Protein AF-A0AA37BZL4-F1 (afdb_monomer)

pLDDT: mean 71.22, std 27.64, range [27.95, 98.88]

Nearest PDB structures (foldseek):
  4fdy-assembly2_B  TM=6.385E-01  e=6.692E-05  Staphylococcus aureus subsp. aureus Mu50

Radius of gyration: 32.84 Å; Cα contacts (8 Å, |Δi|>4): 367; chains: 1; bounding box: 88×77×87 Å

Secondary structure (DSSP, 8-state):
-PPPP-----STT----------------------------------------------------------PPPPP------------------PPPEETTS-SS---SSPP---B-HHHHHHHHHHHHHHTPBPEEEEE-TTS-EESHHHHHHHHTT-SEE--TTTGGGSEEE--GGG--TT-EEEE--TTSTTTS-EEEEEEEESSTT-SEEEEEEE-SSBEEEEEEESS-SSSGGG-EEEEETTB---S-TTS-S---HHHHHHH--

Structure (mmCIF, N/CA/C/O backbone):
data_AF-A0AA37BZL4-F1
#
_entry.id   AF-A0AA37BZL4-F1
#
loop_
_atom_site.group_PDB
_atom_site.id
_atom_site.type_symbol
_atom_site.label_atom_id
_atom_site.label_alt_id
_atom_site.label_comp_id
_atom_site.label_asym_id
_atom_site.label_entity_id
_atom_site.label_seq_id
_atom_site.pdbx_PDB_ins_code
_atom_site.Cartn_x
_atom_site.Cartn_y
_atom_site.Cartn_z
_atom_site.occupancy
_atom_site.B_iso_or_equiv
_atom_site.auth_seq_id
_atom_site.auth_comp_id
_atom_site.auth_asym_id
_atom_site.auth_atom_id
_atom_site.pdbx_PDB_model_num
ATOM 1 N N . MET A 1 1 ? -26.334 -31.556 32.215 1.00 38.19 1 MET A N 1
ATOM 2 C CA . MET A 1 1 ? -25.394 -30.429 32.028 1.00 38.19 1 MET A CA 1
ATOM 3 C C . MET A 1 1 ? -26.221 -29.151 32.076 1.00 38.19 1 MET A C 1
ATOM 5 O O . MET A 1 1 ? -27.017 -28.940 31.174 1.00 38.19 1 MET A O 1
ATOM 9 N N . CYS A 1 2 ? -26.159 -28.392 33.175 1.00 29.73 2 CYS A N 1
ATOM 10 C CA . CYS A 1 2 ? -26.989 -27.197 33.376 1.00 29.73 2 CYS A CA 1
ATOM 11 C C . CYS A 1 2 ? -26.304 -25.961 32.783 1.00 29.73 2 CYS A C 1
ATOM 13 O O . CYS A 1 2 ? -25.157 -25.676 33.120 1.00 29.73 2 CYS A O 1
ATOM 15 N N . ALA A 1 3 ? -27.020 -25.232 31.927 1.00 32.62 3 ALA A N 1
ATOM 16 C CA . ALA A 1 3 ? -26.638 -23.908 31.453 1.00 32.62 3 ALA A CA 1
ATOM 17 C C . ALA A 1 3 ? -27.156 -22.848 32.441 1.00 32.62 3 ALA A C 1
ATOM 19 O O . ALA A 1 3 ? -28.329 -22.871 32.808 1.00 32.62 3 ALA A O 1
ATOM 20 N N . ALA A 1 4 ? -26.289 -21.933 32.876 1.00 35.12 4 ALA A N 1
ATOM 21 C CA . ALA A 1 4 ? -26.664 -20.768 33.671 1.00 35.12 4 ALA A CA 1
ATOM 22 C C . ALA A 1 4 ? -26.757 -19.543 32.751 1.00 35.12 4 ALA A C 1
ATOM 24 O O . ALA A 1 4 ? -25.801 -19.231 32.042 1.00 35.12 4 ALA A O 1
ATOM 25 N N . PHE A 1 5 ? -27.897 -18.852 32.767 1.00 34.09 5 PHE A N 1
ATOM 26 C CA . PHE A 1 5 ? -28.076 -17.568 32.090 1.00 34.09 5 PHE A CA 1
ATOM 27 C C . PHE A 1 5 ? -28.019 -16.442 33.123 1.00 34.09 5 PHE A C 1
ATOM 29 O O . PHE A 1 5 ? -28.766 -16.449 34.098 1.00 34.09 5 PHE A O 1
ATOM 36 N N . THR A 1 6 ? -27.154 -15.456 32.891 1.00 35.09 6 THR A N 1
ATOM 37 C CA . THR A 1 6 ? -27.081 -14.230 33.693 1.00 35.09 6 THR A CA 1
ATOM 38 C C . THR A 1 6 ? -27.729 -13.102 32.900 1.00 35.09 6 THR A C 1
ATOM 40 O O . THR A 1 6 ? -27.144 -12.613 31.936 1.00 35.09 6 THR A O 1
ATOM 43 N N . THR A 1 7 ? -28.925 -12.661 33.289 1.00 37.38 7 THR A N 1
ATOM 44 C CA . THR A 1 7 ? -29.542 -11.447 32.731 1.00 37.38 7 THR A CA 1
ATOM 45 C C . THR A 1 7 ? -29.366 -10.284 33.701 1.00 37.38 7 THR A C 1
ATOM 47 O O . THR A 1 7 ? -29.904 -10.308 34.806 1.00 37.38 7 THR A O 1
ATOM 50 N N . ALA A 1 8 ? -28.627 -9.252 33.291 1.00 33.78 8 ALA A N 1
ATOM 51 C CA . ALA A 1 8 ? -28.534 -7.992 34.023 1.00 33.78 8 ALA A CA 1
ATOM 52 C C . ALA A 1 8 ? -29.697 -7.075 33.615 1.00 33.78 8 ALA A C 1
ATOM 54 O O . ALA A 1 8 ? -29.888 -6.810 32.429 1.00 33.78 8 ALA A O 1
ATOM 55 N N . ARG A 1 9 ? -30.464 -6.570 34.587 1.00 40.66 9 ARG A N 1
ATOM 56 C CA . ARG A 1 9 ? -31.486 -5.539 34.358 1.00 40.66 9 ARG A CA 1
ATOM 57 C C . ARG A 1 9 ? -31.115 -4.297 35.164 1.00 40.66 9 ARG A C 1
ATOM 59 O O . ARG A 1 9 ? -31.083 -4.343 36.388 1.00 40.66 9 ARG A O 1
ATOM 66 N N . GLU A 1 10 ? -30.805 -3.204 34.475 1.00 30.98 10 GL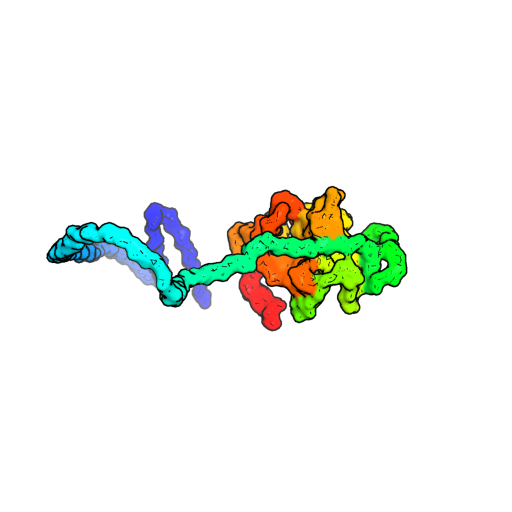U A N 1
ATOM 67 C CA . GLU A 1 10 ? -30.461 -1.919 35.091 1.00 30.98 10 GLU A CA 1
ATOM 68 C C . GLU A 1 10 ? -31.726 -1.114 35.417 1.00 30.98 10 GLU A C 1
ATOM 70 O O . GLU A 1 10 ? -32.544 -0.822 34.545 1.00 30.98 10 GLU A O 1
ATOM 75 N N . ARG A 1 11 ? -31.871 -0.725 36.688 1.00 38.94 11 ARG A N 1
ATOM 76 C CA . ARG A 1 11 ? -32.683 0.420 37.118 1.00 38.94 11 ARG A CA 1
ATOM 77 C C . ARG A 1 11 ? -31.926 1.161 38.221 1.00 38.94 11 ARG A C 1
ATOM 79 O O . ARG A 1 11 ? -31.531 0.550 39.206 1.00 38.94 11 ARG A O 1
ATOM 86 N N . ASN A 1 12 ? -31.733 2.468 38.040 1.00 37.59 12 ASN A N 1
ATOM 87 C CA . ASN A 1 12 ? -31.158 3.405 39.017 1.00 37.59 12 ASN A CA 1
ATOM 88 C C . ASN A 1 12 ? -29.796 3.010 39.624 1.00 37.59 12 ASN A C 1
ATOM 90 O O . ASN A 1 12 ? -29.618 3.057 40.837 1.00 37.59 12 ASN A O 1
ATOM 94 N N . GLY A 1 13 ? -28.814 2.671 38.783 1.00 43.69 13 GLY A N 1
ATOM 95 C CA . GLY A 1 13 ? -27.393 2.778 39.151 1.00 43.69 13 GLY A CA 1
ATOM 96 C C . GLY A 1 13 ? -26.860 1.833 40.239 1.00 43.69 13 GLY A C 1
ATOM 97 O O . GLY A 1 13 ? -25.716 2.000 40.649 1.00 43.69 13 GLY A O 1
ATOM 98 N N . LEU A 1 14 ? -27.619 0.825 40.682 1.00 35.91 14 LEU A N 1
ATOM 99 C CA . LEU A 1 14 ? -27.133 -0.234 41.575 1.00 35.91 14 LEU A CA 1
ATOM 100 C C . LEU A 1 14 ? -27.273 -1.613 40.917 1.00 35.91 14 LEU A C 1
ATOM 102 O O . LEU A 1 14 ? -28.364 -2.021 40.523 1.00 35.91 14 LEU A O 1
ATOM 106 N N . ARG A 1 15 ? -26.160 -2.353 40.819 1.00 39.09 15 ARG A N 1
ATOM 107 C CA . ARG A 1 15 ? -26.147 -3.755 40.376 1.00 39.09 15 ARG A CA 1
ATOM 108 C C . ARG A 1 15 ? -26.382 -4.672 41.574 1.00 39.09 15 ARG A C 1
ATOM 110 O O . ARG A 1 15 ? -25.514 -4.792 42.432 1.00 39.09 15 ARG A O 1
ATOM 117 N N . ALA A 1 16 ? -27.537 -5.329 41.612 1.00 41.56 16 ALA A N 1
ATOM 118 C CA . ALA A 1 16 ? -27.814 -6.422 42.539 1.00 41.56 16 ALA A CA 1
ATOM 119 C C . ALA A 1 16 ? -27.632 -7.765 41.816 1.00 41.56 16 ALA A C 1
ATOM 121 O O . ALA A 1 16 ? -28.182 -7.972 40.735 1.00 41.56 16 ALA A O 1
ATOM 122 N N . PHE A 1 17 ? -26.856 -8.672 42.410 1.00 38.78 17 PHE A N 1
ATOM 123 C CA . PHE A 1 17 ? -26.712 -10.047 41.935 1.00 38.78 17 PHE A CA 1
ATOM 124 C C . PHE A 1 17 ? -27.777 -10.912 42.611 1.00 38.78 17 PHE A C 1
ATOM 126 O O . PHE A 1 17 ? -27.761 -11.072 43.829 1.00 38.78 17 PHE A O 1
ATOM 133 N N . VAL A 1 18 ? -28.705 -11.461 41.828 1.00 45.38 18 VAL A N 1
ATOM 134 C CA . VAL A 1 18 ? -29.696 -12.434 42.305 1.00 45.38 18 VAL A CA 1
ATOM 135 C C . VAL A 1 18 ? -29.232 -13.820 41.872 1.00 45.38 18 VAL A C 1
ATOM 137 O O . VAL A 1 18 ? -29.042 -14.067 40.683 1.00 45.38 18 VAL A O 1
ATOM 140 N N . ARG A 1 19 ? -29.015 -14.714 42.841 1.00 38.41 19 ARG A N 1
ATOM 141 C CA . ARG A 1 19 ? -28.766 -16.141 42.606 1.00 38.41 19 ARG A CA 1
ATOM 142 C C . ARG A 1 19 ? -30.072 -16.881 42.870 1.00 38.41 19 ARG A C 1
ATOM 144 O O . ARG A 1 19 ? -30.506 -16.955 44.014 1.00 38.41 19 ARG A O 1
ATOM 151 N N . GLU A 1 20 ? -30.696 -17.389 41.816 1.00 39.16 20 GLU A N 1
ATOM 152 C CA . GLU A 1 20 ? -31.935 -18.163 41.901 1.00 39.16 20 GLU A CA 1
ATOM 153 C C . GLU A 1 20 ? -31.595 -19.655 41.768 1.00 39.16 20 GLU A C 1
ATOM 155 O O . GLU A 1 20 ? -31.060 -20.092 40.750 1.00 39.16 20 GLU A O 1
ATOM 160 N N . GLU A 1 21 ? -31.836 -20.436 42.824 1.00 36.34 21 GLU A N 1
ATOM 161 C CA . GLU A 1 21 ? -31.738 -21.899 42.792 1.00 36.34 21 GLU A CA 1
ATOM 162 C C . GLU A 1 21 ? -33.143 -22.493 42.689 1.00 36.34 21 GLU A C 1
ATOM 164 O O . GLU A 1 21 ? -33.964 -22.360 43.596 1.00 36.34 21 GLU A O 1
ATOM 169 N N . PHE A 1 22 ? -33.419 -23.163 41.571 1.00 33.12 22 PHE A N 1
ATOM 170 C CA . PHE A 1 22 ? -34.690 -23.834 41.324 1.00 33.12 22 PHE A CA 1
ATOM 171 C C . PHE A 1 22 ? -34.638 -25.275 41.856 1.00 33.12 22 PHE A C 1
ATOM 173 O O . PHE A 1 22 ? -33.883 -26.105 41.346 1.00 33.12 22 PHE A O 1
ATOM 180 N N . ARG A 1 23 ? -35.458 -25.589 42.867 1.00 40.06 23 ARG A N 1
ATOM 18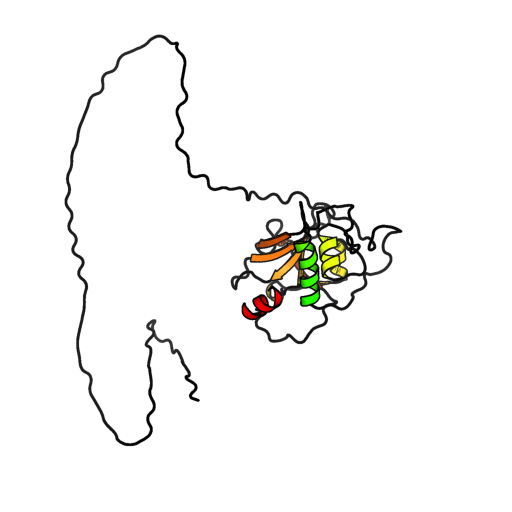1 C CA . ARG A 1 23 ? -35.778 -26.967 43.284 1.00 40.06 23 ARG A CA 1
ATOM 182 C C . ARG A 1 23 ? -37.266 -27.241 43.029 1.00 40.06 23 ARG A C 1
ATOM 184 O O . ARG A 1 23 ? -38.096 -26.493 43.543 1.00 40.06 23 ARG A O 1
ATOM 191 N N . PRO A 1 24 ? -37.630 -28.288 42.26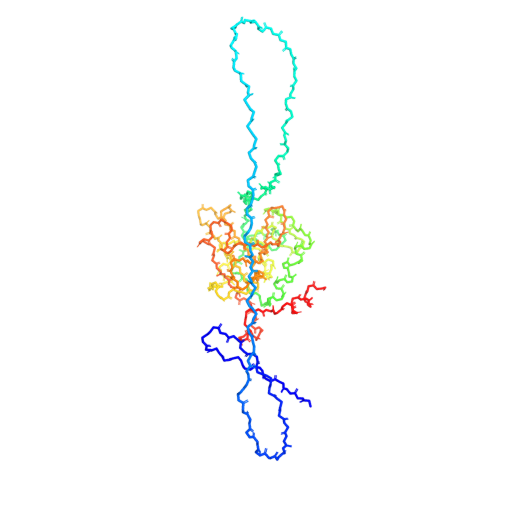9 1.00 33.84 24 PRO A N 1
ATOM 192 C CA . PRO A 1 24 ? -39.026 -28.616 42.020 1.00 33.84 24 PRO A CA 1
ATOM 193 C C . PRO A 1 24 ? -39.593 -29.450 43.178 1.00 33.84 24 PRO A C 1
ATOM 195 O O . PRO A 1 24 ? -39.046 -30.499 43.509 1.00 33.84 24 PRO A O 1
ATOM 198 N N . GLY A 1 25 ? -40.709 -29.007 43.763 1.00 33.25 25 GLY A N 1
ATOM 199 C CA . GLY A 1 25 ? -41.543 -29.843 44.633 1.00 33.25 25 GLY A CA 1
ATOM 200 C C . GLY A 1 25 ? -42.046 -29.159 45.906 1.00 33.25 25 GLY A C 1
ATOM 201 O O . GLY A 1 25 ? -41.306 -29.033 46.871 1.00 33.25 25 GLY A O 1
ATOM 202 N N . ALA A 1 26 ? -43.345 -28.845 45.899 1.00 35.00 26 ALA A N 1
ATOM 203 C CA . ALA A 1 26 ? -44.233 -28.611 47.043 1.00 35.00 26 ALA A CA 1
ATOM 204 C C . ALA A 1 26 ? -44.037 -27.360 47.933 1.00 35.00 26 ALA A C 1
ATOM 206 O O . ALA A 1 26 ? -42.993 -27.116 48.521 1.00 35.00 26 ALA A O 1
ATOM 207 N N . GLY A 1 27 ? -45.160 -26.665 48.157 1.00 32.44 27 GLY A N 1
ATOM 208 C CA . GLY A 1 27 ? -45.443 -26.008 49.437 1.00 32.44 27 GLY A CA 1
ATOM 209 C C . GLY A 1 27 ? -45.227 -24.498 49.487 1.00 32.44 27 GLY A C 1
ATOM 210 O O . GLY A 1 27 ? -44.109 -24.004 49.534 1.00 32.44 27 GLY A O 1
ATOM 211 N N . ARG A 1 28 ? -46.338 -23.757 49.556 1.00 40.53 28 ARG A N 1
ATOM 212 C CA . ARG A 1 28 ? -46.398 -22.342 49.951 1.00 40.53 28 ARG A CA 1
ATOM 213 C C . ARG A 1 28 ? -45.665 -22.100 51.277 1.00 40.53 28 ARG A C 1
ATOM 215 O O . ARG A 1 28 ? -46.067 -22.695 52.272 1.00 40.53 28 ARG A O 1
ATOM 222 N N . THR A 1 29 ? -44.801 -21.082 51.337 1.00 36.09 29 THR A N 1
ATOM 223 C CA . THR A 1 29 ? -44.494 -20.409 52.612 1.00 36.09 29 THR A CA 1
ATOM 224 C C . THR A 1 29 ? -44.128 -18.935 52.408 1.00 36.09 29 THR A C 1
ATOM 226 O O . THR A 1 29 ? -43.227 -18.596 51.648 1.00 36.09 29 THR A O 1
ATOM 229 N N . ARG A 1 30 ? -44.853 -18.048 53.102 1.00 41.03 30 ARG A N 1
ATOM 230 C CA . ARG A 1 30 ? -44.500 -16.636 53.348 1.00 41.03 30 ARG A CA 1
ATOM 231 C C . ARG A 1 30 ? -43.363 -16.575 54.368 1.00 41.03 30 ARG A C 1
ATOM 233 O O . ARG A 1 30 ? -43.495 -17.300 55.335 1.00 41.03 30 ARG A O 1
ATOM 240 N N . PHE A 1 31 ? -42.410 -15.642 54.268 1.00 33.44 31 PHE A N 1
ATOM 241 C CA . PHE A 1 31 ? -41.712 -14.984 55.403 1.00 33.44 31 PHE A CA 1
ATOM 242 C C . PHE A 1 31 ? -41.043 -13.698 54.862 1.00 33.44 31 PHE A C 1
ATOM 244 O O . PHE A 1 31 ? -40.429 -13.735 53.805 1.00 33.44 31 PHE A O 1
ATOM 251 N N . ARG A 1 32 ? -41.413 -12.494 55.325 1.00 34.50 32 ARG A N 1
ATOM 252 C CA . ARG A 1 32 ? -41.054 -11.754 56.562 1.00 34.50 32 ARG A CA 1
ATOM 253 C C . ARG A 1 32 ? -39.773 -10.922 56.386 1.00 34.50 32 ARG A C 1
ATOM 255 O O . ARG A 1 32 ? -38.676 -11.457 56.335 1.00 34.50 32 ARG A O 1
ATOM 262 N N . LEU A 1 33 ? -39.961 -9.600 56.339 1.00 39.41 33 LEU A N 1
ATOM 263 C CA . LEU A 1 33 ? -38.919 -8.575 56.428 1.00 39.41 33 LEU A CA 1
ATOM 264 C C . LEU A 1 33 ? -38.388 -8.474 57.871 1.00 39.41 33 LEU A C 1
ATOM 266 O O . LEU A 1 33 ? -39.165 -8.364 58.818 1.00 39.41 33 LEU A O 1
ATOM 270 N N . SER A 1 34 ? -37.067 -8.507 58.006 1.00 34.25 34 SER A N 1
ATOM 271 C CA . SER A 1 34 ? -36.226 -8.235 59.184 1.00 34.25 34 SER A CA 1
ATOM 272 C C . SER A 1 34 ? -34.819 -8.021 58.597 1.00 34.25 34 SER A C 1
ATOM 274 O O . SER A 1 34 ? -34.458 -8.761 57.692 1.00 34.25 34 SER A O 1
ATOM 276 N N . GLY A 1 35 ? -33.977 -7.037 58.909 1.00 30.20 35 GLY A N 1
ATOM 277 C CA . GLY A 1 35 ? -33.860 -6.066 59.992 1.00 30.20 35 GLY A CA 1
ATOM 278 C C . GLY A 1 35 ? -32.354 -5.968 60.321 1.00 30.20 35 GLY A C 1
ATOM 279 O O . GLY A 1 35 ? -31.752 -7.006 60.559 1.00 30.20 35 GLY A O 1
ATOM 280 N N . GLY A 1 36 ? -31.772 -4.757 60.328 1.00 27.95 36 GLY A N 1
ATOM 281 C CA . GLY A 1 36 ? -30.408 -4.442 60.822 1.00 27.95 36 GLY A CA 1
ATOM 282 C C . GLY A 1 36 ? -29.243 -4.743 59.853 1.00 27.95 36 GLY A C 1
ATOM 283 O O . GLY A 1 36 ? -29.335 -5.658 59.052 1.00 27.95 36 GLY A O 1
ATOM 284 N N . GLU A 1 37 ? -28.116 -4.025 59.810 1.00 34.28 37 GLU A N 1
ATOM 285 C CA . GLU A 1 37 ? -27.582 -2.933 60.632 1.00 34.28 37 GLU A CA 1
ATOM 286 C C . GLU A 1 37 ? -26.584 -2.072 59.826 1.00 34.28 37 GLU A C 1
ATOM 288 O O . GLU A 1 37 ? -26.019 -2.486 58.814 1.00 34.28 37 GLU A O 1
ATOM 293 N N . PHE A 1 38 ? -26.384 -0.849 60.321 1.00 30.81 38 PHE A N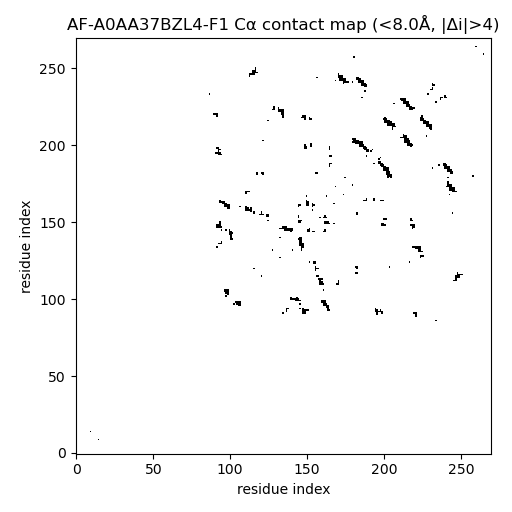 1
ATOM 294 C CA . PHE A 1 38 ? -25.434 0.162 59.866 1.00 30.81 38 PHE A CA 1
ATOM 295 C C . PHE A 1 38 ? -23.996 -0.158 60.296 1.00 30.81 38 PHE A C 1
ATOM 297 O O . PHE A 1 38 ? -23.761 -0.482 61.455 1.00 30.81 38 PHE A O 1
ATOM 304 N N . LEU A 1 39 ? -23.015 0.127 59.433 1.00 35.75 39 LEU A N 1
ATOM 305 C CA . LEU A 1 39 ? -21.636 0.406 59.852 1.00 35.75 39 LEU A CA 1
ATOM 306 C C . LEU A 1 39 ? -21.133 1.680 59.166 1.00 35.75 39 LEU A C 1
ATOM 308 O O . LEU A 1 39 ? -20.654 1.678 58.035 1.00 35.75 39 LEU A O 1
ATOM 312 N N . ALA A 1 40 ? -21.271 2.794 59.886 1.00 33.94 40 ALA A N 1
ATOM 313 C CA . ALA A 1 40 ? -20.636 4.063 59.573 1.00 33.94 40 ALA A CA 1
ATOM 314 C C . ALA A 1 40 ? -19.206 4.066 60.135 1.00 33.94 40 ALA A C 1
ATOM 316 O O . ALA A 1 40 ? -19.005 4.082 61.350 1.00 33.94 40 ALA A O 1
ATOM 317 N N . VAL A 1 41 ? -18.199 4.097 59.261 1.00 36.03 41 VAL A N 1
ATOM 318 C CA . VAL A 1 41 ? -16.814 4.362 59.667 1.00 36.03 41 VAL A CA 1
ATOM 319 C C . VAL A 1 41 ? -16.626 5.873 59.814 1.00 36.03 41 VAL A C 1
ATOM 321 O O . VAL A 1 41 ? -16.550 6.628 58.848 1.00 36.03 41 VAL A O 1
ATOM 324 N N . ARG A 1 42 ? -16.564 6.313 61.072 1.00 34.69 42 ARG A N 1
ATOM 325 C CA . ARG A 1 42 ? -16.098 7.636 61.503 1.00 34.69 42 ARG A CA 1
ATOM 326 C C . ARG A 1 42 ? -14.568 7.659 61.440 1.00 34.69 42 ARG A C 1
ATOM 328 O O . ARG A 1 42 ? -13.930 6.960 62.222 1.00 34.69 42 ARG A O 1
ATOM 335 N N . GLN A 1 43 ? -13.971 8.525 60.621 1.00 38.25 43 GLN A N 1
ATOM 336 C CA . GLN A 1 43 ? -12.541 8.839 60.726 1.00 38.25 43 GLN A CA 1
ATOM 337 C C . GLN A 1 43 ? -12.351 10.231 61.345 1.00 38.25 43 GLN A C 1
ATOM 339 O O . GLN A 1 43 ? -12.758 11.256 60.800 1.00 38.25 43 GLN A O 1
ATOM 344 N N . LYS A 1 44 ? -11.784 10.241 62.558 1.00 36.41 44 LYS A N 1
ATOM 345 C CA . LYS A 1 44 ? -11.477 11.428 63.368 1.00 36.41 44 LYS A CA 1
ATOM 346 C C . LYS A 1 44 ? -10.335 12.235 62.745 1.00 36.41 44 LYS A C 1
ATOM 348 O O . LYS A 1 44 ? -9.258 11.702 62.499 1.00 36.41 44 LYS A O 1
ATOM 353 N N . ARG A 1 45 ? -10.541 13.550 62.638 1.00 43.25 45 ARG A N 1
ATOM 354 C CA . ARG A 1 45 ? -9.473 14.555 62.552 1.00 43.25 45 ARG A CA 1
ATOM 355 C C . ARG A 1 45 ? -8.706 14.621 63.876 1.00 43.25 45 ARG A C 1
ATOM 357 O O . ARG A 1 45 ? -9.331 14.666 64.936 1.00 43.25 45 ARG A O 1
ATOM 364 N N . ARG A 1 46 ? -7.380 14.742 63.810 1.00 44.91 46 ARG A N 1
ATOM 365 C CA . ARG A 1 46 ? -6.552 15.381 64.844 1.00 44.91 46 ARG A CA 1
ATOM 366 C C . ARG A 1 46 ? -5.447 16.172 64.153 1.00 44.91 46 ARG A C 1
ATOM 368 O O . ARG A 1 46 ? -4.629 15.597 63.449 1.00 44.91 46 ARG A O 1
ATOM 375 N N . GLY A 1 47 ? -5.473 17.489 64.334 1.00 34.25 47 GLY A N 1
ATOM 376 C CA . GLY A 1 47 ? -4.322 18.343 64.078 1.00 34.25 47 GLY A CA 1
ATOM 377 C C . GLY A 1 47 ? -3.393 18.366 65.289 1.00 34.25 47 GLY A C 1
ATOM 378 O O . GLY A 1 47 ? -3.822 18.077 66.405 1.00 34.25 47 GLY A O 1
ATOM 379 N N . ALA A 1 48 ? -2.144 18.756 65.059 1.00 40.19 48 ALA A N 1
ATOM 380 C CA . ALA A 1 48 ? -1.309 19.439 66.036 1.00 40.19 48 ALA A CA 1
ATOM 381 C C . ALA A 1 48 ? -0.203 20.194 65.286 1.00 40.19 48 ALA A C 1
ATOM 383 O O . ALA A 1 48 ? 0.611 19.609 64.578 1.00 40.19 48 ALA A O 1
ATOM 384 N N . LEU A 1 49 ? -0.231 21.514 65.448 1.00 48.78 49 LEU A N 1
ATOM 385 C CA . LEU A 1 49 ? 0.829 22.466 65.136 1.00 48.78 49 LEU A CA 1
ATOM 386 C C . LEU A 1 49 ? 2.100 22.130 65.920 1.00 48.78 49 LEU A C 1
ATOM 388 O O . LEU A 1 49 ? 1.976 21.762 67.084 1.00 48.78 49 LEU A O 1
ATOM 392 N N . ARG A 1 50 ? 3.279 22.433 65.363 1.00 43.12 50 ARG A N 1
ATOM 393 C CA . ARG A 1 50 ? 4.418 23.001 66.110 1.00 43.12 50 ARG A CA 1
ATOM 394 C C . ARG A 1 50 ? 5.227 23.922 65.191 1.00 43.12 50 ARG A C 1
ATOM 396 O O . ARG A 1 50 ? 5.740 23.502 64.161 1.00 43.12 50 ARG A O 1
ATOM 403 N N . ARG A 1 51 ? 5.267 25.198 65.582 1.00 42.50 51 ARG A N 1
ATOM 404 C CA . ARG A 1 51 ? 6.121 26.268 65.055 1.00 42.50 51 ARG A CA 1
ATOM 405 C C . ARG A 1 51 ? 7.548 26.078 65.576 1.00 42.50 51 ARG A C 1
ATOM 407 O O . ARG A 1 51 ? 7.706 25.755 66.749 1.00 42.50 51 ARG A O 1
ATOM 414 N N . ALA A 1 52 ? 8.543 26.414 64.764 1.00 38.34 52 ALA A N 1
ATOM 415 C CA . ALA A 1 52 ? 9.813 26.948 65.246 1.00 38.34 52 ALA A CA 1
ATOM 416 C C . ALA A 1 52 ? 10.360 27.937 64.206 1.00 38.34 52 ALA A C 1
ATOM 418 O O . ALA A 1 52 ? 10.511 27.608 63.033 1.00 38.34 52 ALA A O 1
ATOM 419 N N . LEU A 1 53 ? 10.561 29.167 64.668 1.00 38.69 53 LEU A N 1
ATOM 420 C CA . LEU A 1 53 ? 11.133 30.323 63.988 1.00 38.69 53 LEU A CA 1
ATOM 421 C C . LEU A 1 53 ? 12.603 30.411 64.413 1.00 38.69 53 LEU A C 1
ATOM 423 O O . LEU A 1 53 ? 12.864 30.336 65.612 1.00 38.69 53 LEU A O 1
ATOM 427 N N . VAL A 1 54 ? 13.530 30.641 63.482 1.00 37.31 54 VAL A N 1
ATOM 428 C CA . VAL A 1 54 ? 14.862 31.178 63.802 1.00 37.31 54 VAL A CA 1
ATOM 429 C C . VAL A 1 54 ? 15.214 32.259 62.779 1.00 37.31 54 VAL A C 1
ATOM 431 O O . VAL A 1 54 ? 15.256 32.000 61.579 1.00 37.31 54 VAL A O 1
ATOM 434 N N . LEU A 1 55 ? 15.419 33.477 63.289 1.00 36.81 55 LEU A N 1
ATOM 435 C CA . LEU A 1 55 ? 16.061 34.611 62.622 1.00 36.81 55 LEU A CA 1
ATOM 436 C C . LEU A 1 55 ? 17.587 34.429 62.619 1.00 36.81 55 LEU A C 1
ATOM 438 O O . LEU A 1 55 ? 18.133 34.014 63.637 1.00 36.81 55 LEU A O 1
ATOM 442 N N . ALA A 1 56 ? 18.266 34.903 61.570 1.00 35.81 56 ALA A N 1
ATOM 443 C CA . ALA A 1 56 ? 19.547 35.617 61.692 1.00 35.81 56 ALA A CA 1
ATOM 444 C C . ALA A 1 56 ? 19.809 36.443 60.410 1.00 35.81 56 ALA A C 1
ATOM 446 O O . ALA A 1 56 ? 19.799 35.889 59.318 1.00 35.81 56 ALA A O 1
ATOM 447 N N . VAL A 1 57 ? 19.711 37.777 60.489 1.00 39.50 57 VAL A N 1
ATOM 448 C CA . VAL A 1 57 ? 20.803 38.785 60.546 1.00 39.50 57 VAL A CA 1
ATOM 449 C C . VAL A 1 57 ? 21.430 39.095 59.178 1.00 39.50 57 VAL A C 1
ATOM 451 O O . VAL A 1 57 ? 22.100 38.268 58.573 1.00 39.50 57 VAL A O 1
ATOM 454 N N . ALA A 1 58 ? 21.231 40.339 58.734 1.00 39.19 58 ALA A N 1
ATOM 455 C CA . ALA A 1 58 ? 21.916 40.966 57.611 1.00 39.19 58 ALA A CA 1
ATOM 456 C C . ALA A 1 58 ? 23.067 41.846 58.123 1.00 39.19 58 ALA A C 1
ATOM 458 O O . ALA A 1 58 ? 22.861 42.645 59.035 1.00 39.19 58 ALA A O 1
ATOM 459 N N . THR A 1 59 ? 24.235 41.765 57.485 1.00 43.62 59 THR A N 1
ATOM 460 C CA . THR A 1 59 ? 25.267 42.812 57.507 1.00 43.62 59 THR A CA 1
ATOM 461 C C . THR A 1 59 ? 25.899 42.937 56.120 1.00 43.62 59 THR A C 1
ATOM 463 O O . THR A 1 59 ? 26.179 41.947 55.448 1.00 43.62 59 THR A O 1
ATOM 466 N N . ALA A 1 60 ? 26.068 44.182 55.678 1.00 42.50 60 ALA A N 1
ATOM 467 C CA . ALA A 1 60 ? 26.684 44.570 54.417 1.00 42.50 60 ALA A CA 1
ATOM 468 C C . ALA A 1 60 ? 28.193 44.807 54.593 1.00 42.50 60 ALA A C 1
ATOM 470 O O . ALA A 1 60 ? 28.613 45.327 55.626 1.00 42.50 60 ALA A O 1
ATOM 471 N N . ALA A 1 61 ? 28.986 44.514 53.559 1.00 42.69 61 ALA A N 1
ATOM 472 C CA . ALA A 1 61 ? 30.316 45.089 53.359 1.00 42.69 61 ALA A CA 1
ATOM 473 C C . ALA A 1 61 ? 30.650 45.164 51.857 1.00 42.69 61 ALA A C 1
ATOM 475 O O . ALA A 1 61 ? 30.237 44.319 51.064 1.00 42.69 61 ALA A O 1
ATOM 476 N N . VAL A 1 62 ? 31.358 46.232 51.493 1.00 39.59 62 VAL A N 1
ATOM 477 C CA . VAL A 1 62 ? 31.611 46.763 50.147 1.00 39.59 62 VAL A CA 1
ATOM 478 C C . VAL A 1 62 ? 32.987 46.327 49.608 1.00 39.59 62 VAL A C 1
ATOM 480 O O . VAL A 1 62 ? 33.950 46.289 50.359 1.00 39.59 62 VAL A O 1
ATOM 483 N N . ALA A 1 63 ? 33.013 46.052 48.294 1.00 37.56 63 ALA A N 1
ATOM 484 C CA . ALA A 1 63 ? 34.061 46.172 47.258 1.00 37.56 63 ALA A CA 1
ATOM 485 C C . ALA A 1 63 ? 35.542 45.773 47.496 1.00 37.56 63 ALA A C 1
ATOM 487 O O . ALA A 1 63 ? 36.235 46.348 48.327 1.00 37.56 63 ALA A O 1
ATOM 488 N N . CYS A 1 64 ? 36.051 44.904 46.602 1.00 36.56 64 CYS A N 1
ATOM 489 C CA . CYS A 1 64 ? 37.101 45.145 45.579 1.00 36.56 64 CYS A CA 1
ATOM 490 C C . CYS A 1 64 ? 37.962 43.888 45.319 1.00 36.56 64 CYS A C 1
ATOM 492 O O . CYS A 1 64 ? 38.516 43.315 46.247 1.00 36.56 64 CYS A O 1
ATOM 494 N N . GLY A 1 65 ? 38.151 43.537 44.037 1.00 33.59 65 GLY A N 1
ATOM 495 C CA . GLY A 1 65 ? 39.283 42.724 43.557 1.00 33.59 65 GLY A CA 1
ATOM 496 C C . GLY A 1 65 ? 39.014 41.239 43.262 1.00 33.59 65 GLY A C 1
ATOM 497 O O . GLY A 1 65 ? 38.970 40.412 44.162 1.00 33.59 65 GLY A O 1
ATOM 498 N N . HIS A 1 66 ? 38.922 40.890 41.973 1.00 38.34 66 HIS A N 1
ATOM 499 C CA . HIS A 1 66 ? 39.278 39.559 41.436 1.00 38.34 66 HIS A CA 1
ATOM 500 C C . HIS A 1 66 ? 40.820 39.480 41.289 1.00 38.34 66 HIS A C 1
ATOM 502 O O . HIS A 1 66 ? 41.419 40.560 41.265 1.00 38.34 66 HIS A O 1
ATOM 508 N N . PRO A 1 67 ? 41.492 38.313 41.103 1.00 54.56 67 PRO A N 1
ATOM 509 C CA . PRO A 1 67 ? 40.968 37.033 40.585 1.00 54.56 67 PRO A CA 1
ATOM 510 C C . PRO A 1 67 ? 41.522 35.743 41.249 1.00 54.56 67 PRO A C 1
ATOM 512 O O . PRO A 1 67 ? 42.642 35.722 41.742 1.00 54.56 67 PRO A O 1
ATOM 515 N N . ALA A 1 68 ? 40.796 34.618 41.169 1.00 35.75 68 ALA A N 1
ATOM 516 C CA . ALA A 1 68 ? 41.387 33.269 41.210 1.00 35.75 68 ALA A CA 1
ATOM 517 C C . ALA A 1 68 ? 40.389 32.179 40.771 1.00 35.75 68 ALA A C 1
ATOM 519 O O . ALA A 1 68 ? 39.177 32.352 40.828 1.00 35.75 68 ALA A O 1
ATOM 520 N N . SER A 1 69 ? 40.964 31.079 40.294 1.00 36.94 69 SER A N 1
ATOM 521 C CA . SER A 1 69 ? 40.409 30.010 39.461 1.00 36.94 69 SER A CA 1
ATOM 522 C C . SER A 1 69 ? 39.670 28.891 40.221 1.00 36.94 69 SER A C 1
ATOM 524 O O . SER A 1 69 ? 39.896 28.703 41.412 1.00 36.94 69 SER A O 1
ATOM 526 N N . ALA A 1 70 ? 38.928 28.073 39.452 1.00 35.78 70 ALA A N 1
ATOM 527 C CA . ALA A 1 70 ? 38.322 26.769 39.785 1.00 35.78 70 ALA A CA 1
ATOM 528 C C . ALA A 1 70 ? 37.135 26.813 40.785 1.00 35.78 70 ALA A C 1
ATOM 530 O O . ALA A 1 70 ? 37.142 27.564 41.742 1.00 35.78 70 ALA A O 1
ATOM 531 N N . ARG A 1 71 ? 36.048 26.042 40.670 1.00 36.69 71 ARG A N 1
ATOM 532 C CA . ARG A 1 71 ? 35.767 24.779 39.973 1.00 36.69 71 ARG A CA 1
ATOM 533 C C . ARG A 1 71 ? 34.245 24.650 39.759 1.00 36.69 71 ARG A C 1
ATOM 535 O O . ARG A 1 71 ? 33.466 25.249 40.492 1.00 36.69 71 ARG A O 1
ATOM 542 N N . ALA A 1 72 ? 33.860 23.888 38.736 1.00 35.72 72 ALA A N 1
ATOM 543 C CA . ALA A 1 72 ? 32.491 23.662 38.280 1.00 35.72 72 ALA A CA 1
ATOM 544 C C . ALA A 1 72 ? 31.526 23.238 39.402 1.00 35.72 72 ALA A C 1
ATOM 546 O O . ALA A 1 72 ? 31.834 22.345 40.189 1.00 35.72 72 ALA A O 1
ATOM 547 N N . GLY A 1 73 ? 30.345 23.861 39.422 1.00 32.97 73 GLY A N 1
ATOM 548 C CA . GLY A 1 73 ? 29.189 23.355 40.149 1.00 32.97 73 GLY A CA 1
ATOM 549 C C . GLY A 1 73 ? 28.651 22.100 39.468 1.00 32.97 73 GLY A C 1
ATOM 550 O O . GLY A 1 73 ? 28.423 22.092 38.260 1.00 32.97 73 GLY A O 1
ATOM 551 N N . GLU A 1 74 ? 28.461 21.052 40.258 1.00 37.91 74 GLU A N 1
ATOM 552 C CA . GLU A 1 74 ? 27.704 19.854 39.904 1.00 37.91 74 GLU A CA 1
ATOM 553 C C . GLU A 1 74 ? 26.221 20.225 39.694 1.00 37.91 74 GLU A C 1
ATOM 555 O O . GLU A 1 74 ? 25.586 20.733 40.625 1.00 37.91 74 GLU A O 1
ATOM 560 N N . PRO A 1 75 ? 25.621 19.973 38.518 1.00 39.38 75 PRO A N 1
ATOM 561 C CA . PRO A 1 75 ? 24.176 19.986 38.363 1.00 39.38 75 PRO A CA 1
ATOM 562 C C . PRO A 1 75 ? 23.609 18.602 38.701 1.00 39.38 75 PRO A C 1
ATOM 564 O O . PRO A 1 75 ? 23.985 17.591 38.109 1.00 39.38 75 PRO A O 1
ATOM 567 N N . PHE A 1 76 ? 22.653 18.574 39.627 1.00 38.00 76 PHE A N 1
ATOM 568 C CA . PHE A 1 76 ? 21.818 17.410 39.919 1.00 38.00 76 PHE A CA 1
ATOM 569 C C . PHE A 1 76 ? 21.150 16.854 38.643 1.00 38.00 76 PHE A C 1
ATOM 571 O O . PHE A 1 76 ? 20.695 17.637 37.801 1.00 38.00 76 PHE A O 1
ATOM 578 N N . PRO A 1 77 ? 21.024 15.521 38.494 1.00 35.84 77 PRO A N 1
ATOM 579 C CA . PRO A 1 77 ? 20.427 14.926 37.310 1.00 35.84 77 PRO A CA 1
ATOM 580 C C . PRO A 1 77 ? 18.906 15.106 37.343 1.00 35.84 77 PRO A C 1
ATOM 582 O O . PRO A 1 77 ? 18.194 14.479 38.127 1.00 35.84 77 PRO A O 1
ATOM 585 N N . SER A 1 78 ? 18.397 15.953 36.451 1.00 37.88 78 SER A N 1
ATOM 586 C CA . SER A 1 78 ? 17.006 15.873 36.010 1.00 37.88 78 SER A CA 1
ATOM 587 C C . SER A 1 78 ? 16.811 14.516 35.334 1.00 37.88 78 SER A C 1
ATOM 589 O O . SER A 1 78 ? 17.531 14.183 34.390 1.00 37.88 78 SER A O 1
ATOM 591 N N . LEU A 1 79 ? 15.871 13.717 35.842 1.00 39.28 79 LEU A N 1
ATOM 592 C CA . LEU A 1 79 ? 15.432 12.468 35.226 1.00 39.28 79 LEU A CA 1
ATOM 593 C C . LEU A 1 79 ? 14.881 12.783 33.830 1.00 39.28 79 LEU A C 1
ATOM 595 O O . LEU A 1 79 ? 13.728 13.177 33.661 1.00 39.28 79 LEU A O 1
ATOM 599 N N . GLY A 1 80 ? 15.755 12.654 32.834 1.00 30.44 80 GLY A N 1
ATOM 600 C CA . GLY A 1 80 ? 15.450 12.882 31.436 1.00 30.44 80 GLY A CA 1
ATOM 601 C C . GLY A 1 80 ? 14.395 11.900 30.950 1.00 30.44 80 GLY A C 1
ATOM 602 O O . GLY A 1 80 ? 14.596 10.689 30.944 1.00 30.44 80 GLY A O 1
ATOM 603 N N . VAL A 1 81 ? 13.274 12.440 30.488 1.00 39.56 81 VAL A N 1
ATOM 604 C CA . VAL A 1 81 ? 12.393 11.743 29.555 1.00 39.56 81 VAL A CA 1
ATOM 605 C C . VAL A 1 81 ? 13.185 11.575 28.251 1.00 39.56 81 VAL A C 1
ATOM 607 O O . VAL A 1 81 ? 13.636 12.589 27.709 1.00 39.56 81 VAL A O 1
ATOM 610 N N . PRO A 1 82 ? 13.389 10.363 27.701 1.00 33.94 82 PRO A N 1
ATOM 611 C CA . PRO A 1 82 ? 13.991 10.240 26.383 1.00 33.94 82 PRO A CA 1
ATOM 612 C C . PRO A 1 82 ? 12.941 10.616 25.330 1.00 33.94 82 PRO A C 1
ATOM 614 O O . PRO A 1 82 ? 12.247 9.768 24.775 1.00 33.94 82 PRO A O 1
ATOM 617 N N . SER A 1 83 ? 12.818 11.907 25.032 1.00 38.91 83 SER A N 1
ATOM 618 C CA . SER A 1 83 ? 12.036 12.411 23.899 1.00 38.91 83 SER A CA 1
ATOM 619 C C . SER A 1 83 ? 12.844 12.274 22.603 1.00 38.91 83 SER A C 1
ATOM 621 O O . SER A 1 83 ? 13.223 13.260 21.981 1.00 38.91 83 SER A O 1
ATOM 623 N N . GLN A 1 84 ? 13.128 11.032 22.204 1.00 39.78 84 GLN A N 1
ATOM 624 C CA . GLN A 1 84 ? 13.716 10.663 20.904 1.00 39.78 84 GLN A CA 1
ATOM 625 C C . GLN A 1 84 ? 12.650 10.172 19.901 1.00 39.78 84 GLN A C 1
ATOM 627 O O . GLN A 1 84 ? 12.957 9.492 18.933 1.00 39.78 84 GLN A O 1
ATOM 632 N N . LEU A 1 85 ? 11.381 10.544 20.088 1.00 39.00 85 LEU A N 1
ATOM 633 C CA . LEU A 1 85 ? 10.336 10.419 19.061 1.00 39.00 85 LEU A CA 1
ATOM 634 C C . LEU A 1 85 ? 9.946 11.813 18.566 1.00 39.00 85 LEU A C 1
ATOM 636 O O . LEU A 1 85 ? 8.785 12.217 18.592 1.00 39.00 85 LEU A O 1
ATOM 640 N N . ARG A 1 86 ? 10.953 12.588 18.154 1.00 37.88 86 ARG A N 1
ATOM 641 C CA . ARG A 1 86 ? 10.720 13.791 17.360 1.00 37.88 86 ARG A CA 1
ATOM 642 C C . ARG A 1 86 ? 10.369 13.331 15.949 1.00 37.88 86 ARG A C 1
ATOM 644 O O . ARG A 1 86 ? 11.069 12.506 15.369 1.00 37.88 86 ARG A O 1
ATOM 651 N N . ALA A 1 87 ? 9.237 13.827 15.467 1.00 49.28 87 ALA A N 1
ATOM 652 C CA . ALA A 1 87 ? 8.712 13.590 14.139 1.00 49.28 87 ALA A CA 1
ATOM 653 C C . ALA A 1 87 ? 9.747 13.957 13.073 1.00 49.28 87 ALA A C 1
ATOM 655 O O . ALA A 1 87 ? 9.953 15.123 12.773 1.00 49.28 87 ALA A O 1
ATOM 656 N N . GLU A 1 88 ? 10.355 12.945 12.486 1.00 35.91 88 GLU A N 1
ATOM 657 C CA . GLU A 1 88 ? 11.028 13.014 11.203 1.00 35.91 88 GLU A CA 1
ATOM 658 C C . GLU A 1 88 ? 10.577 11.721 10.525 1.00 35.91 88 GLU A C 1
ATOM 660 O O . GLU A 1 88 ? 10.802 10.632 11.050 1.00 35.91 88 GLU A O 1
ATOM 665 N N . THR A 1 89 ? 9.848 11.805 9.416 1.00 47.44 89 THR A N 1
ATOM 666 C CA . THR A 1 89 ? 9.921 10.716 8.440 1.00 47.44 89 THR A CA 1
ATOM 667 C C . THR A 1 89 ? 11.123 11.105 7.600 1.00 47.44 89 THR A C 1
ATOM 669 O O . THR A 1 89 ? 10.976 12.020 6.789 1.00 47.44 89 THR A O 1
ATOM 672 N N . PRO A 1 90 ? 12.323 10.523 7.800 1.00 52.22 90 PRO A N 1
ATOM 673 C CA . PRO A 1 90 ? 13.384 10.707 6.827 1.00 52.22 90 PRO A CA 1
ATOM 674 C C . PRO A 1 90 ? 12.796 10.318 5.476 1.00 52.22 90 PRO A C 1
ATOM 676 O O . PRO A 1 90 ? 12.192 9.242 5.368 1.00 52.22 90 PRO A O 1
ATOM 679 N N . GLY A 1 91 ? 12.907 11.214 4.491 1.00 64.94 91 GLY A N 1
ATOM 680 C CA . GLY A 1 91 ? 12.297 11.037 3.177 1.00 64.94 91 GLY A CA 1
ATOM 681 C C . GLY A 1 91 ? 12.478 9.598 2.700 1.00 64.94 91 GLY A C 1
ATOM 682 O O . GLY A 1 91 ? 13.603 9.098 2.586 1.00 64.94 91 GLY A O 1
ATOM 683 N N . SER A 1 92 ? 11.360 8.908 2.505 1.00 77.12 92 SER A N 1
ATOM 684 C CA . SER A 1 92 ? 11.309 7.556 1.955 1.00 77.12 92 SER A CA 1
ATOM 685 C C . SER A 1 92 ? 10.665 7.670 0.580 1.00 77.12 92 SER A C 1
ATOM 687 O O . SER A 1 92 ? 9.495 7.317 0.456 1.00 77.12 92 SER A O 1
ATOM 689 N N . PRO A 1 93 ? 11.384 8.240 -0.412 1.00 84.88 93 PRO A N 1
ATOM 690 C CA . PRO A 1 93 ? 10.852 8.402 -1.754 1.00 84.88 93 PRO A CA 1
ATOM 691 C C . PRO A 1 93 ? 10.391 7.082 -2.403 1.00 84.88 93 PRO A C 1
ATOM 693 O O . PRO A 1 93 ? 10.415 5.999 -1.813 1.00 84.88 93 PRO A O 1
ATOM 696 N N . GLN A 1 94 ? 9.942 7.142 -3.644 1.00 85.12 94 GLN A N 1
ATOM 697 C CA . GLN A 1 94 ? 9.494 5.956 -4.370 1.00 85.12 94 GLN A CA 1
ATOM 698 C C . GLN A 1 94 ? 9.872 6.026 -5.841 1.00 85.12 94 GLN A C 1
ATOM 700 O O . GLN A 1 94 ? 9.747 7.067 -6.479 1.00 85.12 94 GLN A O 1
ATOM 705 N N . GLY A 1 95 ? 10.283 4.894 -6.402 1.00 82.75 95 GLY A N 1
ATOM 706 C CA . GLY A 1 95 ? 10.513 4.775 -7.837 1.00 82.75 95 GLY A CA 1
ATOM 707 C C . GLY A 1 95 ? 9.235 4.792 -8.692 1.00 82.75 95 GLY A C 1
ATOM 708 O O . GLY A 1 95 ? 8.101 4.684 -8.214 1.00 82.75 95 GLY A O 1
ATOM 709 N N . ALA A 1 96 ? 9.441 4.889 -10.006 1.00 85.25 96 ALA A N 1
ATOM 710 C CA . ALA A 1 96 ? 8.402 4.709 -11.019 1.00 85.25 96 ALA A CA 1
ATOM 711 C C . ALA A 1 96 ? 7.908 3.242 -11.089 1.00 85.25 96 ALA A C 1
ATOM 713 O O . ALA A 1 96 ? 8.571 2.341 -10.558 1.00 85.25 96 ALA A O 1
ATOM 714 N N . PRO A 1 97 ? 6.780 2.963 -11.779 1.00 85.50 97 PRO A N 1
ATOM 715 C CA . PRO A 1 97 ? 6.395 1.594 -12.108 1.00 85.50 97 PRO A CA 1
ATOM 716 C C . PRO A 1 97 ? 7.527 0.841 -12.803 1.00 85.50 97 PRO A C 1
ATOM 718 O O . PRO A 1 97 ? 8.111 1.352 -13.762 1.00 85.50 97 PRO A O 1
ATOM 721 N N . ALA A 1 98 ? 7.813 -0.374 -12.346 1.00 87.38 98 ALA A N 1
ATOM 722 C CA . ALA A 1 98 ? 8.918 -1.173 -12.856 1.00 87.38 98 ALA A CA 1
ATOM 723 C C . ALA A 1 98 ? 8.598 -2.674 -12.822 1.00 87.38 98 ALA A C 1
ATOM 725 O O . ALA A 1 98 ? 7.894 -3.109 -11.906 1.00 87.38 98 ALA A O 1
ATOM 726 N N . PRO A 1 99 ? 9.096 -3.466 -13.793 1.00 87.12 99 PRO A N 1
ATOM 727 C CA . PRO A 1 99 ? 8.937 -4.918 -13.777 1.00 87.12 99 PRO A CA 1
ATOM 728 C C . PRO A 1 99 ? 9.598 -5.529 -12.537 1.00 87.12 99 PRO A C 1
ATOM 730 O O . PRO A 1 99 ? 10.403 -4.884 -11.857 1.00 87.12 99 PRO A O 1
ATOM 733 N N . LEU A 1 100 ? 9.266 -6.787 -12.244 1.00 90.12 100 LEU A N 1
ATOM 734 C CA . LEU A 1 100 ? 10.016 -7.530 -11.239 1.00 90.12 100 LEU A CA 1
ATOM 735 C C . LEU A 1 100 ? 11.470 -7.721 -11.694 1.00 90.12 100 LEU A C 1
ATOM 737 O O . LEU A 1 100 ? 11.728 -7.897 -12.881 1.00 90.12 100 LEU A O 1
ATOM 741 N N . TYR A 1 101 ? 12.397 -7.720 -10.737 1.00 90.69 101 TYR A N 1
ATOM 742 C CA . TYR A 1 101 ? 13.835 -7.970 -10.921 1.00 90.69 101 TYR A CA 1
ATOM 743 C C . TYR A 1 101 ? 14.627 -6.888 -11.681 1.00 90.69 101 TYR A C 1
ATOM 745 O O . TYR A 1 101 ? 15.790 -7.108 -12.017 1.00 90.69 101 TYR A O 1
ATOM 753 N N . GLY A 1 102 ? 14.060 -5.698 -11.898 1.00 82.31 102 GLY A N 1
ATOM 754 C CA . GLY A 1 102 ? 14.740 -4.621 -12.626 1.00 82.31 102 GLY A CA 1
ATOM 755 C C . GLY A 1 102 ? 14.626 -4.754 -14.155 1.00 82.31 102 GLY A C 1
ATOM 756 O O . GLY A 1 102 ? 13.891 -5.603 -14.649 1.00 82.31 102 GLY A O 1
ATOM 757 N N . PRO A 1 103 ? 15.259 -3.858 -14.936 1.00 70.62 103 PRO A N 1
ATOM 758 C CA . PRO A 1 103 ? 14.938 -3.670 -16.358 1.00 70.62 103 PRO A CA 1
ATOM 759 C C . PRO A 1 103 ? 15.224 -4.933 -17.207 1.00 70.62 103 PRO A C 1
ATOM 761 O O . PRO A 1 103 ? 16.234 -5.596 -16.986 1.00 70.62 103 PRO A O 1
ATOM 764 N N . PRO A 1 104 ? 14.380 -5.230 -18.220 1.00 56.12 104 PRO A N 1
ATOM 765 C CA . PRO A 1 104 ? 14.410 -4.387 -19.409 1.00 56.12 104 PRO A CA 1
ATOM 766 C C . PRO A 1 104 ? 13.050 -3.759 -19.730 1.00 56.12 104 PRO A C 1
ATOM 768 O O . PRO A 1 104 ? 12.080 -4.434 -20.062 1.00 56.12 104 PRO A O 1
ATOM 771 N N . GLY A 1 105 ? 13.014 -2.426 -19.692 1.00 62.31 105 GLY A N 1
ATOM 772 C CA . GLY A 1 105 ? 11.891 -1.624 -20.174 1.00 62.31 105 GLY A CA 1
ATOM 773 C C . GLY A 1 105 ? 10.881 -1.200 -19.107 1.00 62.31 105 GLY A C 1
ATOM 774 O O . GLY A 1 105 ? 10.854 -1.688 -17.978 1.00 62.31 105 GLY A O 1
ATOM 775 N N . ARG A 1 106 ? 10.050 -0.224 -19.481 1.00 68.75 106 ARG A N 1
ATOM 776 C CA . ARG A 1 106 ? 8.917 0.235 -18.674 1.00 68.75 106 ARG A CA 1
ATOM 777 C C . ARG A 1 106 ? 7.775 -0.781 -18.810 1.00 68.75 106 ARG A C 1
ATOM 779 O O . ARG A 1 106 ? 7.513 -1.198 -19.940 1.00 68.75 106 ARG A O 1
ATOM 786 N N . PRO A 1 107 ? 7.065 -1.145 -17.726 1.00 72.50 107 PRO A N 1
ATOM 787 C CA . PRO A 1 107 ? 5.885 -1.995 -17.836 1.00 72.50 107 PRO A CA 1
ATOM 788 C C . PRO A 1 107 ? 4.877 -1.388 -18.817 1.00 72.50 107 PRO A C 1
ATOM 790 O O . PRO A 1 107 ? 4.568 -0.196 -18.727 1.00 72.50 107 PRO A O 1
ATOM 793 N N . ALA A 1 108 ? 4.385 -2.201 -19.750 1.00 68.69 108 ALA A N 1
ATOM 794 C CA . ALA A 1 108 ? 3.368 -1.813 -20.720 1.00 68.69 108 ALA A CA 1
ATOM 795 C C . ALA A 1 108 ? 2.020 -2.455 -20.361 1.00 68.69 108 ALA A C 1
ATOM 797 O O . ALA A 1 108 ? 1.971 -3.600 -19.918 1.00 68.69 108 ALA A O 1
ATOM 798 N N . GLY A 1 109 ? 0.929 -1.718 -20.582 1.00 79.25 109 GLY A N 1
ATOM 799 C CA . GLY A 1 109 ? -0.432 -2.174 -20.294 1.00 79.25 109 GLY A CA 1
ATOM 800 C C . GLY A 1 109 ? -0.884 -1.976 -18.837 1.00 79.25 109 GLY A C 1
ATOM 801 O O . GLY A 1 109 ? -0.102 -1.565 -17.972 1.00 79.25 109 GLY A O 1
ATOM 802 N N . PRO A 1 110 ? -2.176 -2.214 -18.552 1.00 82.75 110 PRO A N 1
ATOM 803 C CA . PRO A 1 110 ? -2.710 -2.138 -17.197 1.00 82.75 110 PRO A CA 1
ATOM 804 C C . PRO A 1 110 ? -2.074 -3.200 -16.279 1.00 82.75 110 PRO A C 1
ATOM 806 O O . PRO A 1 110 ? -1.556 -4.207 -16.759 1.00 82.75 110 PRO A O 1
ATOM 809 N N . PRO A 1 111 ? -2.050 -2.973 -14.957 1.00 84.75 111 PRO A N 1
ATOM 810 C CA . PRO A 1 111 ? -1.592 -3.979 -13.997 1.00 84.75 111 PRO A CA 1
ATOM 811 C C . PRO A 1 111 ? -2.481 -5.203 -13.974 1.00 84.75 111 PRO A C 1
ATOM 813 O O . PRO A 1 111 ? -3.706 -5.081 -14.030 1.00 84.75 111 PRO A O 1
ATOM 816 N N . ALA A 1 112 ? -1.860 -6.374 -13.833 1.00 88.25 112 ALA A N 1
ATOM 817 C CA . ALA A 1 112 ? -2.607 -7.558 -13.465 1.00 88.25 112 ALA A CA 1
ATOM 818 C C . ALA A 1 112 ? -3.164 -7.388 -12.044 1.00 88.25 112 ALA A C 1
ATOM 820 O O . ALA A 1 112 ? -2.535 -6.795 -11.166 1.00 88.25 112 ALA A O 1
ATOM 821 N N . VAL A 1 113 ? -4.348 -7.953 -11.818 1.00 91.06 113 VAL A N 1
ATOM 822 C CA . VAL A 1 113 ? -4.996 -8.004 -10.503 1.00 91.06 113 VAL A CA 1
ATOM 823 C C . VAL A 1 113 ? -5.130 -9.477 -10.100 1.00 91.06 113 VAL A C 1
ATOM 825 O O . VAL A 1 113 ? -6.226 -10.036 -10.164 1.00 91.06 113 VAL A O 1
ATOM 828 N N . PRO A 1 114 ? -4.016 -10.167 -9.778 1.00 91.56 114 PRO A N 1
ATOM 829 C CA . PRO A 1 114 ? -4.066 -11.571 -9.397 1.00 91.56 114 PRO A CA 1
ATOM 830 C C . PRO A 1 114 ? -4.893 -11.773 -8.117 1.00 91.56 114 PRO A C 1
ATOM 832 O O . PRO A 1 114 ? -4.784 -10.966 -7.185 1.00 91.56 114 PRO A O 1
ATOM 835 N N . PRO A 1 115 ? -5.695 -12.851 -8.040 1.00 94.50 115 PRO A N 1
ATOM 836 C CA . PRO A 1 115 ? -6.451 -13.167 -6.841 1.00 94.50 115 PRO A CA 1
ATOM 837 C C . PRO A 1 115 ? -5.519 -13.508 -5.670 1.00 94.50 115 PRO A C 1
ATOM 839 O O . PRO A 1 115 ? -4.505 -14.185 -5.837 1.00 94.50 115 PRO A O 1
ATOM 842 N N . THR A 1 116 ? -5.873 -13.059 -4.470 1.00 95.50 116 THR A N 1
ATOM 843 C CA . THR A 1 116 ? -5.141 -13.322 -3.222 1.00 95.50 116 THR A CA 1
ATOM 844 C C . THR A 1 116 ? -6.092 -13.304 -2.019 1.00 95.50 116 THR A C 1
ATOM 846 O O . THR A 1 116 ? -7.269 -12.967 -2.156 1.00 95.50 116 THR A O 1
ATOM 849 N N . THR A 1 117 ? -5.591 -13.641 -0.829 1.00 96.75 117 THR A N 1
ATOM 850 C CA . THR A 1 117 ? -6.334 -13.542 0.441 1.00 96.75 117 THR A CA 1
ATOM 851 C C . THR A 1 117 ? -5.641 -12.596 1.417 1.00 96.75 117 THR A C 1
ATOM 853 O O . THR A 1 117 ? -4.459 -12.273 1.266 1.00 96.75 117 THR A O 1
ATOM 856 N N . ARG A 1 118 ? -6.353 -12.164 2.463 1.00 97.69 118 ARG A N 1
ATOM 857 C CA . ARG A 1 118 ? -5.779 -11.310 3.516 1.00 97.69 118 ARG A CA 1
ATOM 858 C C . ARG A 1 118 ? -4.621 -11.992 4.236 1.00 97.69 118 ARG A C 1
ATOM 860 O O . ARG A 1 118 ? -3.597 -11.362 4.495 1.00 97.69 118 ARG A O 1
ATOM 867 N N . GLU A 1 119 ? -4.758 -13.286 4.505 1.00 96.94 119 GLU A N 1
ATOM 868 C CA . GLU A 1 119 ? -3.728 -14.107 5.139 1.00 96.94 119 GLU A CA 1
ATOM 869 C C . GLU A 1 119 ? -2.465 -14.149 4.278 1.00 96.94 119 GLU A C 1
ATOM 871 O O . GLU A 1 119 ? -1.363 -13.975 4.797 1.00 96.94 119 GLU A O 1
ATOM 876 N N . ALA A 1 120 ? -2.612 -14.316 2.959 1.00 97.81 120 ALA A N 1
ATOM 877 C CA . ALA A 1 120 ? -1.484 -14.298 2.036 1.00 97.81 120 ALA A CA 1
ATOM 878 C C . ALA A 1 120 ? -0.800 -12.922 2.002 1.00 97.81 120 ALA A C 1
ATOM 880 O O . ALA A 1 120 ? 0.429 -12.854 2.064 1.00 97.81 120 ALA A O 1
ATOM 881 N N . ILE A 1 121 ? -1.577 -11.833 1.973 1.00 98.69 121 ILE A N 1
ATOM 882 C CA . ILE A 1 121 ? -1.048 -10.461 1.981 1.00 98.69 121 ILE A CA 1
ATOM 883 C C . ILE A 1 121 ? -0.222 -10.196 3.245 1.00 98.69 121 ILE A C 1
ATOM 885 O O . ILE A 1 121 ? 0.943 -9.797 3.162 1.00 98.69 121 ILE A O 1
ATOM 889 N N . ILE A 1 122 ? -0.795 -10.455 4.425 1.00 98.56 122 ILE A N 1
ATOM 890 C CA . ILE A 1 122 ? -0.099 -10.245 5.702 1.00 98.56 122 ILE A CA 1
ATOM 891 C C . ILE A 1 122 ? 1.094 -11.198 5.833 1.00 98.56 122 ILE A C 1
ATOM 893 O O . ILE A 1 122 ? 2.171 -10.784 6.261 1.00 98.56 122 ILE A O 1
ATOM 897 N N . GLY A 1 123 ? 0.955 -12.451 5.397 1.00 98.44 123 GLY A N 1
ATOM 898 C CA . GLY A 1 123 ? 2.044 -13.424 5.396 1.00 98.44 123 GLY A CA 1
ATOM 899 C C . GLY A 1 123 ? 3.243 -12.981 4.552 1.00 98.44 123 GLY A C 1
ATOM 900 O O . GLY A 1 123 ? 4.389 -13.193 4.954 1.00 98.44 123 GLY A O 1
ATOM 901 N N . ARG A 1 124 ? 3.003 -12.330 3.406 1.00 98.56 124 ARG A N 1
ATOM 902 C CA . ARG A 1 124 ? 4.050 -11.744 2.554 1.00 98.56 124 ARG A CA 1
ATOM 903 C C . ARG A 1 124 ? 4.702 -10.524 3.203 1.00 98.56 124 ARG A C 1
ATOM 905 O O . ARG A 1 124 ? 5.928 -10.466 3.259 1.00 98.56 124 ARG A O 1
ATOM 912 N N . ALA A 1 125 ? 3.913 -9.623 3.788 1.00 98.62 125 ALA A N 1
ATOM 913 C CA . ALA A 1 125 ? 4.429 -8.486 4.551 1.00 98.62 125 ALA A CA 1
ATOM 914 C C . ALA A 1 125 ? 5.363 -8.931 5.694 1.00 98.62 125 ALA A C 1
ATOM 916 O O . ALA A 1 125 ? 6.484 -8.438 5.818 1.00 98.62 125 ALA A O 1
ATOM 917 N N . GLU A 1 126 ? 4.950 -9.927 6.482 1.00 98.50 126 GLU A N 1
ATOM 918 C CA . GLU A 1 126 ? 5.739 -10.464 7.597 1.00 98.50 126 GLU A CA 1
ATOM 919 C C . GLU A 1 126 ? 7.069 -11.104 7.149 1.00 98.50 126 GLU A C 1
ATOM 921 O O . GLU A 1 126 ? 8.037 -11.111 7.914 1.00 98.50 126 GLU A O 1
ATOM 926 N N . LYS A 1 127 ? 7.175 -11.610 5.908 1.00 98.56 127 LYS A N 1
ATOM 927 C CA . LYS A 1 127 ? 8.461 -12.098 5.371 1.00 98.56 127 LYS A CA 1
ATOM 928 C C . LYS A 1 127 ? 9.487 -10.969 5.270 1.00 98.56 127 LYS A C 1
ATOM 930 O O . LYS A 1 127 ? 10.621 -11.160 5.705 1.00 98.56 127 LYS A O 1
ATOM 935 N N . TRP A 1 128 ? 9.093 -9.801 4.761 1.00 98.56 128 TRP A N 1
ATOM 936 C CA . TRP A 1 128 ? 9.989 -8.643 4.668 1.00 98.56 128 TRP A CA 1
ATOM 937 C C . TRP A 1 128 ? 10.338 -8.065 6.042 1.00 98.56 128 TRP A C 1
ATOM 939 O O . TRP A 1 128 ? 11.492 -7.711 6.275 1.00 98.56 128 TRP A O 1
ATOM 949 N N . ILE A 1 129 ? 9.385 -8.065 6.985 1.00 98.50 129 ILE A N 1
ATOM 950 C CA . ILE A 1 129 ? 9.639 -7.680 8.385 1.00 98.50 129 ILE A CA 1
ATOM 951 C C . ILE A 1 129 ? 10.723 -8.556 9.013 1.00 98.50 129 ILE A C 1
ATOM 953 O O . ILE A 1 129 ? 11.692 -8.035 9.565 1.00 98.50 129 ILE A O 1
ATOM 957 N N . ARG A 1 130 ? 10.592 -9.885 8.913 1.00 98.38 130 ARG A N 1
ATOM 958 C CA . ARG A 1 130 ? 11.583 -10.815 9.478 1.00 98.38 130 ARG A CA 1
ATOM 959 C C . ARG A 1 130 ? 12.947 -10.688 8.808 1.00 98.38 130 ARG A C 1
ATOM 961 O O . ARG A 1 130 ? 13.961 -10.750 9.494 1.00 98.38 130 ARG A O 1
ATOM 968 N N . ALA A 1 131 ? 12.966 -10.489 7.492 1.00 98.12 131 ALA A N 1
ATOM 969 C CA . ALA A 1 131 ? 14.196 -10.291 6.733 1.00 98.12 131 ALA A CA 1
ATOM 970 C C . ALA A 1 131 ? 14.840 -8.912 6.964 1.00 98.12 131 ALA A C 1
ATOM 972 O O . ALA A 1 131 ? 15.998 -8.730 6.599 1.00 98.12 131 ALA A O 1
ATOM 973 N N . LYS A 1 132 ? 14.113 -7.954 7.565 1.00 97.50 132 LYS A N 1
ATOM 974 C CA . LYS A 1 132 ? 14.523 -6.549 7.705 1.00 97.50 132 LYS A CA 1
ATOM 975 C C . LYS A 1 132 ? 14.997 -5.973 6.368 1.00 97.50 132 LYS A C 1
ATOM 977 O O . LYS A 1 132 ? 16.093 -5.418 6.289 1.00 97.50 132 LYS A O 1
ATOM 982 N N . VAL A 1 133 ? 14.186 -6.131 5.317 1.00 98.25 133 VAL A N 1
ATOM 983 C CA . VAL A 1 133 ? 14.560 -5.701 3.960 1.00 98.25 133 VAL A CA 1
ATOM 984 C C . VAL A 1 133 ? 14.938 -4.215 3.987 1.00 98.25 133 VAL A C 1
ATOM 986 O O . VAL A 1 133 ? 14.116 -3.385 4.395 1.00 98.25 133 VAL A O 1
ATOM 989 N N . PRO A 1 134 ? 16.174 -3.845 3.601 1.00 97.50 134 PRO A N 1
ATOM 990 C CA . PRO A 1 134 ? 16.626 -2.467 3.694 1.00 97.50 134 PRO A CA 1
ATOM 991 C C . PRO A 1 134 ? 15.860 -1.604 2.702 1.00 97.50 134 PRO A C 1
ATOM 993 O O . PRO A 1 134 ? 15.470 -2.065 1.632 1.00 97.50 134 PRO A O 1
ATOM 996 N N . TYR A 1 135 ? 15.640 -0.346 3.061 1.00 96.19 135 TYR A N 1
ATOM 997 C CA . TYR A 1 135 ? 15.064 0.625 2.147 1.00 96.19 135 TYR A CA 1
ATOM 998 C C . TYR A 1 135 ? 16.114 1.041 1.112 1.00 96.19 135 TYR A C 1
ATOM 1000 O O . TYR A 1 135 ? 17.193 1.511 1.476 1.00 96.19 135 TYR A O 1
ATOM 1008 N N . ALA A 1 136 ? 15.789 0.888 -0.170 1.00 93.62 136 ALA A N 1
ATOM 1009 C CA . ALA A 1 136 ? 16.674 1.234 -1.274 1.00 93.62 136 ALA A CA 1
ATOM 1010 C C . ALA A 1 136 ? 15.858 1.666 -2.499 1.00 93.62 136 ALA A C 1
ATOM 1012 O O . ALA A 1 136 ? 15.216 0.850 -3.150 1.00 93.62 136 ALA A O 1
ATOM 1013 N N . MET A 1 137 ? 15.925 2.955 -2.840 1.00 84.00 137 MET A N 1
ATOM 1014 C CA . MET A 1 137 ? 15.162 3.553 -3.948 1.00 84.00 137 MET A CA 1
ATOM 1015 C C . MET A 1 137 ? 15.382 2.892 -5.307 1.00 84.00 137 MET A C 1
ATOM 1017 O O . MET A 1 137 ? 14.451 2.722 -6.086 1.00 84.00 137 MET A O 1
ATOM 1021 N N . SER A 1 138 ? 16.628 2.535 -5.598 1.00 84.00 138 SER A N 1
ATOM 1022 C CA . SER A 1 138 ? 17.026 1.850 -6.828 1.00 84.00 138 SER A CA 1
ATOM 1023 C C . SER A 1 138 ? 17.175 0.337 -6.638 1.00 84.00 138 SER A C 1
ATOM 1025 O O . SER A 1 138 ? 17.596 -0.355 -7.563 1.00 84.00 138 SER A O 1
ATOM 1027 N N . GLY A 1 139 ? 16.876 -0.172 -5.439 1.00 91.38 139 GLY A N 1
ATOM 1028 C CA . GLY A 1 139 ? 17.092 -1.561 -5.062 1.00 91.38 139 GLY A CA 1
ATOM 1029 C C . GLY A 1 139 ? 15.887 -2.447 -5.348 1.00 91.38 139 GLY A C 1
ATOM 1030 O O . GLY A 1 139 ? 14.733 -2.020 -5.256 1.00 91.38 139 GLY A O 1
ATOM 1031 N N . TYR A 1 140 ? 16.180 -3.707 -5.651 1.00 95.81 140 TYR A N 1
ATOM 1032 C CA . TYR A 1 1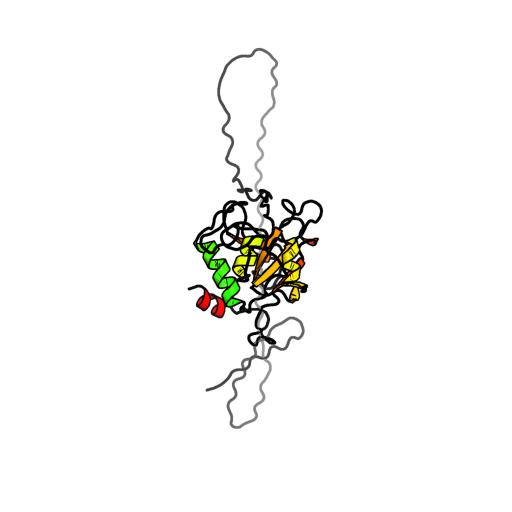40 ? 15.208 -4.782 -5.776 1.00 95.81 140 TYR A CA 1
ATOM 1033 C C . TYR A 1 140 ? 15.562 -5.864 -4.769 1.00 95.81 140 TYR A C 1
ATOM 1035 O O . TYR A 1 140 ? 16.729 -6.237 -4.630 1.00 95.81 140 TYR A O 1
ATOM 1043 N N . TRP A 1 141 ? 14.556 -6.372 -4.065 1.00 97.62 141 TRP A N 1
ATOM 1044 C CA . TRP A 1 141 ? 14.753 -7.521 -3.196 1.00 97.62 141 TRP A CA 1
ATOM 1045 C C . TRP A 1 141 ? 14.811 -8.821 -4.010 1.00 97.62 141 TRP A C 1
ATOM 1047 O O . TRP A 1 141 ? 14.517 -8.838 -5.205 1.00 97.62 141 TRP A O 1
ATOM 1057 N N . SER A 1 142 ? 15.205 -9.929 -3.381 1.00 96.38 142 SER A N 1
ATOM 1058 C CA . SER A 1 142 ? 15.391 -11.222 -4.060 1.00 96.38 142 SER A CA 1
ATOM 1059 C C . SER A 1 142 ? 14.104 -11.818 -4.645 1.00 96.38 142 SER A C 1
ATOM 1061 O O . SER A 1 142 ? 14.171 -12.685 -5.512 1.00 96.38 142 SER A O 1
ATOM 1063 N N . ASP A 1 143 ? 12.935 -11.344 -4.210 1.00 95.75 143 ASP A N 1
ATOM 1064 C CA . ASP A 1 143 ? 11.625 -11.666 -4.790 1.00 95.75 143 ASP A CA 1
ATOM 1065 C C . ASP A 1 143 ? 11.218 -10.728 -5.939 1.00 95.75 143 ASP A C 1
ATOM 1067 O O . ASP A 1 143 ? 10.113 -10.833 -6.468 1.00 95.75 143 ASP A O 1
ATOM 1071 N N . GLY A 1 144 ? 12.119 -9.834 -6.344 1.00 96.00 144 GLY A N 1
ATOM 1072 C CA . GLY A 1 144 ? 11.992 -9.006 -7.530 1.00 96.00 144 GLY A CA 1
ATOM 1073 C C . GLY A 1 144 ? 11.230 -7.703 -7.331 1.00 96.00 144 GLY A C 1
ATOM 1074 O O . GLY A 1 144 ? 11.098 -6.967 -8.301 1.00 96.00 144 GLY A O 1
ATOM 1075 N N . TYR A 1 145 ? 10.747 -7.362 -6.136 1.00 97.69 145 TYR A N 1
ATOM 1076 C CA . TYR A 1 145 ? 10.050 -6.087 -5.923 1.00 97.69 145 TYR A CA 1
ATOM 1077 C C . TYR A 1 145 ? 11.000 -4.962 -5.501 1.00 97.69 145 TYR A C 1
ATOM 1079 O O . TYR A 1 145 ? 12.014 -5.197 -4.840 1.00 97.69 145 TYR A O 1
ATOM 1087 N N . ARG A 1 146 ? 10.642 -3.720 -5.849 1.00 97.00 146 ARG A N 1
ATOM 1088 C CA . ARG A 1 146 ? 11.354 -2.514 -5.407 1.00 97.00 146 ARG A CA 1
ATOM 1089 C C . ARG A 1 146 ? 11.339 -2.372 -3.888 1.00 97.00 146 ARG A C 1
ATOM 1091 O O . ARG A 1 146 ? 10.314 -2.582 -3.243 1.00 97.00 146 ARG A O 1
ATOM 1098 N N . GLN A 1 147 ? 12.457 -1.934 -3.322 1.00 97.19 147 GLN A N 1
ATOM 1099 C CA . GLN A 1 147 ? 12.661 -1.804 -1.876 1.00 97.19 147 GLN A CA 1
ATOM 1100 C C . GLN A 1 147 ? 12.225 -0.435 -1.317 1.00 97.19 147 GLN A C 1
ATOM 1102 O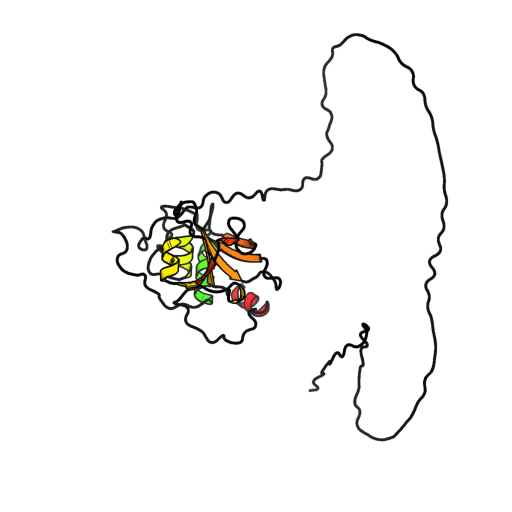 O . GLN A 1 147 ? 12.925 0.177 -0.505 1.00 97.19 147 GLN A O 1
ATOM 1107 N N . ASP A 1 148 ? 11.047 0.039 -1.721 1.00 96.50 148 ASP A N 1
ATOM 1108 C CA . ASP A 1 148 ? 10.427 1.280 -1.239 1.00 96.50 148 ASP A CA 1
ATOM 1109 C C . ASP A 1 148 ? 8.949 1.079 -0.854 1.00 96.50 148 ASP A C 1
ATOM 1111 O O . ASP A 1 148 ? 8.440 -0.043 -0.884 1.00 96.50 148 ASP A O 1
ATOM 1115 N N . CYS A 1 149 ? 8.261 2.148 -0.434 1.00 96.75 149 CYS A N 1
ATOM 1116 C CA . CYS A 1 149 ? 6.917 2.067 0.147 1.00 96.75 149 CYS A CA 1
ATOM 1117 C C . CYS A 1 149 ? 5.899 1.396 -0.793 1.00 96.75 149 CYS A C 1
ATOM 1119 O O . CYS A 1 149 ? 5.219 0.442 -0.411 1.00 96.75 149 CYS A O 1
ATOM 1121 N N . SER A 1 150 ? 5.835 1.844 -2.047 1.00 96.56 150 SER A N 1
ATOM 1122 C CA . SER A 1 150 ? 4.930 1.297 -3.061 1.00 96.56 150 SER A CA 1
ATOM 1123 C C . SER A 1 150 ? 5.354 -0.080 -3.580 1.00 96.56 150 SER A C 1
ATOM 1125 O O . SER A 1 150 ? 4.490 -0.920 -3.849 1.00 96.56 150 SER A O 1
ATOM 1127 N N . GLY A 1 151 ? 6.662 -0.352 -3.670 1.00 97.50 151 GLY A N 1
ATOM 1128 C CA . GLY A 1 151 ? 7.182 -1.673 -4.014 1.00 97.50 151 GLY A CA 1
ATOM 1129 C C . GLY A 1 151 ? 6.827 -2.720 -2.958 1.00 97.50 151 GLY A C 1
ATOM 1130 O O . GLY A 1 151 ? 6.393 -3.816 -3.304 1.00 97.50 151 GLY A O 1
ATOM 1131 N N . PHE A 1 152 ? 6.864 -2.350 -1.676 1.00 98.38 152 PHE A N 1
ATOM 1132 C CA . PHE A 1 152 ? 6.423 -3.206 -0.574 1.00 98.38 152 PHE A CA 1
ATOM 1133 C C . PHE A 1 152 ? 4.933 -3.553 -0.631 1.00 98.38 152 PHE A C 1
ATOM 1135 O O . PHE A 1 152 ? 4.569 -4.709 -0.428 1.00 98.38 152 PHE A O 1
ATOM 1142 N N . VAL A 1 153 ? 4.058 -2.590 -0.934 1.00 98.56 153 VAL A N 1
ATOM 1143 C CA . VAL A 1 153 ? 2.620 -2.875 -1.097 1.00 98.56 153 VAL A CA 1
ATOM 1144 C C . VAL A 1 153 ? 2.369 -3.751 -2.321 1.00 98.56 153 VAL A C 1
ATOM 1146 O O . VAL A 1 153 ? 1.604 -4.710 -2.239 1.00 98.56 153 VAL A O 1
ATOM 1149 N N . SER A 1 154 ? 3.061 -3.475 -3.430 1.00 98.25 154 SER A N 1
ATOM 1150 C CA . SER A 1 154 ? 2.999 -4.307 -4.639 1.00 98.25 154 SER A CA 1
ATOM 1151 C C . SER A 1 154 ? 3.426 -5.745 -4.344 1.00 98.25 154 SER A C 1
ATOM 1153 O O . SER A 1 154 ? 2.768 -6.695 -4.770 1.00 98.25 154 SER A O 1
ATOM 1155 N N . MET A 1 155 ? 4.482 -5.900 -3.539 1.00 98.38 155 MET A N 1
ATOM 1156 C CA . MET A 1 155 ? 4.932 -7.186 -3.031 1.00 98.38 155 MET A CA 1
ATOM 1157 C C . MET A 1 155 ? 3.858 -7.829 -2.165 1.00 98.38 155 MET A C 1
ATOM 1159 O O . MET A 1 155 ? 3.495 -8.967 -2.436 1.00 98.38 155 MET A O 1
ATOM 1163 N N . ALA A 1 156 ? 3.305 -7.136 -1.171 1.00 98.50 156 ALA A N 1
ATOM 1164 C CA . ALA A 1 156 ? 2.311 -7.700 -0.261 1.00 98.50 156 ALA A CA 1
ATOM 1165 C C . ALA A 1 156 ? 1.050 -8.181 -1.005 1.00 98.50 156 ALA A C 1
ATOM 1167 O O . ALA A 1 156 ? 0.566 -9.279 -0.740 1.00 98.50 156 ALA A O 1
ATOM 1168 N N . TRP A 1 157 ? 0.571 -7.421 -1.992 1.00 98.31 157 TRP A N 1
ATOM 1169 C CA . TRP A 1 157 ? -0.563 -7.794 -2.848 1.00 98.31 157 TRP A CA 1
ATOM 1170 C C . TRP A 1 157 ? -0.226 -8.800 -3.954 1.00 98.31 157 TRP A C 1
ATOM 1172 O O . TRP A 1 157 ? -1.130 -9.260 -4.646 1.00 98.31 157 TRP A O 1
ATOM 1182 N N . ASN A 1 158 ? 1.045 -9.196 -4.079 1.00 97.00 158 ASN A N 1
ATOM 1183 C CA . ASN A 1 158 ? 1.532 -10.130 -5.093 1.00 97.00 158 ASN A CA 1
ATOM 1184 C C . ASN A 1 158 ? 1.235 -9.663 -6.527 1.00 97.00 158 ASN A C 1
ATOM 1186 O O . ASN A 1 158 ? 0.837 -10.462 -7.372 1.00 97.00 158 ASN A O 1
ATOM 1190 N N . LEU A 1 159 ? 1.412 -8.368 -6.794 1.00 96.56 159 LEU A N 1
ATOM 1191 C CA . LEU A 1 159 ? 1.263 -7.820 -8.141 1.00 96.56 159 LEU A CA 1
ATOM 1192 C C . LEU A 1 159 ? 2.348 -8.375 -9.071 1.00 96.56 159 LEU A C 1
ATOM 1194 O O . LEU A 1 159 ? 3.421 -8.781 -8.626 1.00 96.56 159 LEU A O 1
ATOM 1198 N N . ASP A 1 160 ? 2.092 -8.346 -10.372 1.00 93.38 160 ASP A N 1
ATOM 1199 C CA . ASP A 1 160 ? 3.023 -8.792 -11.415 1.00 93.38 160 ASP A CA 1
ATOM 1200 C C . ASP A 1 160 ? 4.218 -7.845 -11.625 1.00 93.38 160 ASP A C 1
ATOM 1202 O O . ASP A 1 160 ? 5.119 -8.135 -12.412 1.00 93.38 160 ASP A O 1
ATOM 1206 N N . ARG A 1 161 ? 4.232 -6.703 -10.932 1.00 93.25 161 ARG A N 1
ATOM 1207 C CA . ARG A 1 161 ? 5.272 -5.677 -11.016 1.00 93.25 161 ARG A CA 1
ATOM 1208 C C . ARG A 1 161 ? 5.263 -4.758 -9.798 1.00 93.25 161 ARG A C 1
ATOM 1210 O O . ARG A 1 161 ? 4.331 -4.774 -8.996 1.00 93.25 161 ARG A O 1
ATOM 1217 N N . SER A 1 162 ? 6.289 -3.919 -9.680 1.00 94.88 162 SER A N 1
ATOM 1218 C CA . SER A 1 162 ? 6.331 -2.857 -8.673 1.00 94.88 162 SER A CA 1
ATOM 1219 C C . SER A 1 162 ? 5.581 -1.632 -9.179 1.00 94.88 162 SER A C 1
ATOM 1221 O O . SER A 1 162 ? 6.032 -0.968 -10.111 1.00 94.88 162 SER A O 1
ATOM 1223 N N . GLU A 1 163 ? 4.450 -1.320 -8.558 1.00 95.06 163 GLU A N 1
ATOM 1224 C CA . GLU A 1 163 ? 3.709 -0.088 -8.801 1.00 95.06 163 GLU A CA 1
ATOM 1225 C C . GLU A 1 163 ? 4.327 1.103 -8.058 1.00 95.06 163 GLU A C 1
ATOM 1227 O O . GLU A 1 163 ? 5.275 0.976 -7.278 1.00 95.06 163 GLU A O 1
ATOM 1232 N N . TRP A 1 164 ? 3.789 2.289 -8.318 1.00 92.62 164 TRP A N 1
ATOM 1233 C CA . TRP A 1 164 ? 4.073 3.503 -7.557 1.00 92.62 164 TRP A CA 1
ATOM 1234 C C . TRP A 1 164 ? 2.769 3.994 -6.916 1.00 92.62 164 TRP A C 1
ATOM 1236 O O . TRP A 1 164 ? 1.675 3.632 -7.348 1.00 92.62 164 TRP A O 1
ATOM 1246 N N . THR A 1 165 ? 2.846 4.837 -5.891 1.00 89.38 165 THR A N 1
ATOM 1247 C CA . THR A 1 165 ? 1.666 5.253 -5.103 1.00 89.38 165 THR A CA 1
ATOM 1248 C C . THR A 1 165 ? 0.536 5.858 -5.947 1.00 89.38 165 THR A C 1
ATOM 1250 O O . THR A 1 165 ? -0.635 5.658 -5.635 1.00 89.38 165 THR A O 1
ATOM 1253 N N . GLY A 1 166 ? 0.852 6.531 -7.060 1.00 88.19 166 GLY A N 1
ATOM 1254 C CA . GLY A 1 166 ? -0.160 7.085 -7.964 1.00 88.19 166 GLY A CA 1
ATOM 1255 C C . GLY A 1 166 ? -0.963 6.031 -8.744 1.00 88.19 166 GLY A C 1
ATOM 1256 O O . GLY A 1 166 ? -2.137 6.257 -9.030 1.00 88.19 166 GLY A O 1
ATOM 1257 N N . SER A 1 167 ? -0.377 4.872 -9.066 1.00 92.81 167 SER A N 1
ATOM 1258 C CA . SER A 1 167 ? -1.043 3.812 -9.844 1.00 92.81 167 SER A CA 1
ATOM 1259 C C . SER A 1 167 ? -1.683 2.723 -8.989 1.00 92.81 167 SER A C 1
ATOM 1261 O O . SER A 1 167 ? -2.506 1.974 -9.513 1.00 92.81 167 SER A O 1
ATOM 1263 N N . LEU A 1 168 ? -1.381 2.639 -7.688 1.00 95.50 168 LEU A N 1
ATOM 1264 C CA . LEU A 1 168 ? -2.021 1.667 -6.788 1.00 95.50 168 LEU A CA 1
ATOM 1265 C C . LEU A 1 168 ? -3.554 1.796 -6.783 1.00 95.50 168 LEU A C 1
ATOM 1267 O O . LEU A 1 168 ? -4.259 0.810 -6.593 1.00 95.50 168 LEU A O 1
ATOM 1271 N N . THR A 1 169 ? -4.084 2.986 -7.073 1.00 94.38 169 THR A N 1
ATOM 1272 C CA . THR A 1 169 ? -5.530 3.225 -7.220 1.00 94.38 169 THR A CA 1
ATOM 1273 C C . THR A 1 169 ? -6.158 2.503 -8.418 1.00 94.38 169 THR A C 1
ATOM 1275 O O . THR A 1 169 ? -7.367 2.294 -8.424 1.00 94.38 169 THR A O 1
ATOM 1278 N N . SER A 1 170 ? -5.370 2.074 -9.411 1.00 95.38 170 SER A N 1
ATOM 1279 C CA . SER A 1 170 ? -5.866 1.319 -10.574 1.00 95.38 170 SER A CA 1
ATOM 1280 C C . SER A 1 170 ? -6.161 -0.153 -10.261 1.00 95.38 170 SER A C 1
ATOM 1282 O O . SER A 1 170 ? -7.039 -0.746 -10.882 1.00 95.38 170 SER A O 1
ATOM 1284 N N . VAL A 1 171 ? -5.487 -0.726 -9.257 1.00 96.38 171 VAL A N 1
ATOM 1285 C CA . VAL A 1 171 ? -5.695 -2.109 -8.777 1.00 96.38 171 VAL A CA 1
ATOM 1286 C C . VAL A 1 171 ? -6.496 -2.177 -7.480 1.00 96.38 171 VAL A C 1
ATOM 1288 O O . VAL A 1 171 ? -6.733 -3.257 -6.938 1.00 96.38 171 VAL A O 1
ATOM 1291 N N . ALA A 1 172 ? -6.908 -1.024 -6.963 1.00 97.31 172 ALA A N 1
ATOM 1292 C CA . ALA A 1 172 ? -7.584 -0.901 -5.688 1.00 97.31 172 ALA A CA 1
ATOM 1293 C C . ALA A 1 172 ? -8.894 -0.118 -5.826 1.00 97.31 172 ALA A C 1
ATOM 1295 O O . ALA A 1 172 ? -9.173 0.535 -6.834 1.00 97.31 172 ALA A O 1
ATOM 1296 N N . GLU A 1 173 ? -9.729 -0.204 -4.805 1.00 97.38 173 GLU A N 1
ATOM 1297 C CA . GLU A 1 173 ? -10.958 0.563 -4.679 1.00 97.38 173 GLU A CA 1
ATOM 1298 C C . GLU A 1 173 ? -10.967 1.344 -3.372 1.00 97.38 173 GLU A C 1
ATOM 1300 O O . GLU A 1 173 ? -10.352 0.950 -2.380 1.00 97.38 173 GLU A O 1
ATOM 1305 N N . ARG A 1 174 ? -11.628 2.499 -3.385 1.00 98.19 174 ARG A N 1
ATOM 1306 C CA . ARG A 1 174 ? -11.701 3.375 -2.223 1.00 98.19 174 ARG A CA 1
ATOM 1307 C C . ARG A 1 174 ? -12.670 2.789 -1.198 1.00 98.19 174 ARG A C 1
ATOM 1309 O O . ARG A 1 174 ? -13.804 2.487 -1.552 1.00 98.19 174 ARG A O 1
ATOM 1316 N N . ILE A 1 175 ? -12.256 2.723 0.066 1.00 98.56 175 ILE A N 1
ATOM 1317 C CA . ILE A 1 175 ? -13.113 2.287 1.179 1.00 98.56 175 ILE A CA 1
ATOM 1318 C C . ILE A 1 175 ? -13.205 3.364 2.267 1.00 98.56 175 ILE A C 1
ATOM 1320 O O . ILE A 1 175 ? -12.448 4.343 2.281 1.00 98.56 175 ILE A O 1
ATOM 1324 N N . SER A 1 176 ? -14.159 3.203 3.182 1.00 98.06 176 SER A N 1
ATOM 1325 C CA . SER A 1 176 ? -14.267 4.026 4.386 1.00 98.06 176 SER A CA 1
ATOM 1326 C C . SER A 1 176 ? -13.334 3.524 5.496 1.00 98.06 176 SER A C 1
ATOM 1328 O O . SER A 1 176 ? -12.846 2.394 5.468 1.00 98.06 176 SER A O 1
ATOM 1330 N N . LYS A 1 177 ? -13.112 4.356 6.523 1.00 97.69 177 LYS A N 1
ATOM 1331 C CA . LYS A 1 177 ? -12.359 3.964 7.727 1.00 97.69 177 LYS A CA 1
ATOM 1332 C C . LYS A 1 177 ? -12.958 2.722 8.396 1.00 97.69 177 LYS A C 1
ATOM 1334 O O . LYS A 1 177 ? -12.217 1.875 8.883 1.00 97.69 177 LYS A O 1
ATOM 1339 N N . ASP A 1 178 ? -14.284 2.632 8.442 1.00 97.19 178 ASP A N 1
ATOM 1340 C CA . ASP A 1 178 ? -14.986 1.564 9.158 1.00 97.19 178 ASP A CA 1
ATOM 1341 C C . ASP A 1 178 ? -14.916 0.216 8.450 1.00 97.19 178 ASP A C 1
ATOM 1343 O O . ASP A 1 178 ? -15.118 -0.813 9.088 1.00 97.19 178 ASP A O 1
ATOM 1347 N N . GLN A 1 179 ? -14.592 0.227 7.157 1.00 97.62 179 GLN A N 1
ATOM 1348 C CA . GLN A 1 179 ? -14.386 -0.973 6.359 1.00 97.62 179 GLN A CA 1
ATOM 1349 C C . GLN A 1 179 ? -12.956 -1.514 6.463 1.00 97.62 179 GLN A C 1
ATOM 1351 O O . GLN A 1 179 ? -12.716 -2.604 5.966 1.00 97.62 179 GLN A O 1
ATOM 1356 N N . LEU A 1 180 ? -12.007 -0.789 7.070 1.00 98.38 180 LEU A N 1
ATOM 1357 C CA . LEU A 1 180 ? -10.603 -1.206 7.107 1.00 98.38 180 LEU A CA 1
ATOM 1358 C C . LEU A 1 180 ? -10.410 -2.573 7.765 1.00 98.38 180 LEU A C 1
ATOM 1360 O O . LEU A 1 180 ? -10.749 -2.783 8.932 1.00 98.38 180 LEU A O 1
ATOM 1364 N N . GLU A 1 181 ? -9.747 -3.453 7.028 1.00 98.19 181 GLU A N 1
ATOM 1365 C CA . GLU A 1 181 ? -9.374 -4.798 7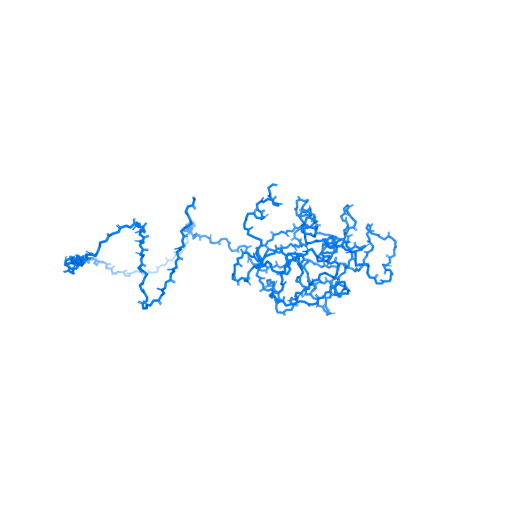.440 1.00 98.19 181 GLU A CA 1
ATOM 1366 C C . GLU A 1 181 ? -7.901 -5.079 7.093 1.00 98.19 181 GLU A C 1
ATOM 1368 O O . GLU A 1 181 ? -7.338 -4.438 6.198 1.00 98.19 181 GLU A O 1
ATOM 1373 N N . PRO A 1 182 ? -7.242 -6.037 7.777 1.00 98.56 182 PRO A N 1
ATOM 1374 C CA . PRO A 1 182 ? -5.861 -6.399 7.478 1.00 98.56 182 PRO A CA 1
ATOM 1375 C C . PRO A 1 182 ? -5.626 -6.684 5.987 1.00 98.56 182 PRO A C 1
ATOM 1377 O O . PRO A 1 182 ? -6.359 -7.453 5.366 1.00 98.56 182 PRO A O 1
ATOM 1380 N N . GLY A 1 183 ? -4.601 -6.061 5.412 1.00 98.31 183 GLY A N 1
ATOM 1381 C CA . GLY A 1 183 ? -4.266 -6.165 3.990 1.00 98.31 183 GLY A CA 1
ATOM 1382 C C . GLY A 1 183 ? -4.808 -5.029 3.114 1.00 98.31 183 GLY A C 1
ATOM 1383 O O . GLY A 1 183 ? -4.366 -4.896 1.972 1.00 98.31 183 GLY A O 1
ATOM 1384 N N . ASP A 1 184 ? -5.705 -4.189 3.639 1.00 98.75 184 ASP A N 1
ATOM 1385 C CA . ASP A 1 184 ? -6.050 -2.899 3.030 1.00 98.75 184 ASP A CA 1
ATOM 1386 C C . ASP A 1 184 ? -4.876 -1.906 3.203 1.00 98.75 184 ASP A C 1
ATOM 1388 O O . ASP A 1 184 ? -3.946 -2.156 3.974 1.00 98.75 184 ASP A O 1
ATOM 1392 N N . ILE A 1 185 ? -4.883 -0.773 2.499 1.00 98.75 185 ILE A N 1
ATOM 1393 C CA . ILE A 1 185 ? -3.810 0.234 2.574 1.00 98.75 185 ILE A CA 1
ATOM 1394 C C . ILE A 1 185 ? -4.331 1.609 2.971 1.00 98.75 185 ILE A C 1
ATOM 1396 O O . ILE A 1 185 ? -5.481 1.958 2.708 1.00 98.75 185 ILE A O 1
ATOM 1400 N N . LEU A 1 186 ? -3.446 2.416 3.547 1.00 98.56 186 LEU A N 1
ATOM 1401 C CA . LEU A 1 186 ? -3.620 3.854 3.721 1.00 98.56 186 LEU A CA 1
ATOM 1402 C C . LEU A 1 186 ? -2.687 4.540 2.719 1.00 98.56 186 LEU A C 1
ATOM 1404 O O . LEU A 1 186 ? -1.466 4.456 2.841 1.00 98.56 186 LEU A O 1
ATOM 1408 N N . LEU A 1 187 ? -3.272 5.187 1.711 1.00 98.00 187 LEU A N 1
ATOM 1409 C CA . LEU A 1 187 ? -2.569 5.743 0.555 1.00 98.00 187 LEU A CA 1
ATOM 1410 C C . LEU A 1 187 ? -2.585 7.273 0.599 1.00 98.00 187 LEU A C 1
ATOM 1412 O O . LEU A 1 187 ? -3.662 7.873 0.612 1.00 98.00 187 LEU A O 1
ATOM 1416 N N . PHE A 1 188 ? -1.413 7.902 0.549 1.00 96.00 188 PHE A N 1
ATOM 1417 C CA . PHE A 1 188 ? -1.269 9.338 0.330 1.00 96.00 188 PHE A CA 1
ATOM 1418 C C . PHE A 1 188 ? -0.420 9.597 -0.915 1.00 96.00 188 PHE A C 1
ATOM 1420 O O . PHE A 1 188 ? 0.787 9.374 -0.924 1.00 96.00 188 PHE A O 1
ATOM 1427 N N . HIS A 1 189 ? -1.062 10.105 -1.965 1.00 92.69 189 HIS A N 1
ATOM 1428 C CA . HIS A 1 189 ? -0.393 10.525 -3.189 1.00 92.69 189 HIS A CA 1
ATOM 1429 C C . HIS A 1 189 ? -0.341 12.055 -3.277 1.00 92.69 189 HIS A C 1
ATOM 1431 O O . HIS A 1 189 ? -1.382 12.714 -3.326 1.00 92.69 189 HIS A O 1
ATOM 1437 N N . ASN A 1 190 ? 0.866 12.616 -3.342 1.00 91.50 190 ASN A N 1
ATOM 1438 C CA . ASN A 1 190 ? 1.087 14.038 -3.576 1.00 91.50 190 ASN A CA 1
ATOM 1439 C C . ASN A 1 190 ? 1.427 14.293 -5.049 1.00 91.50 190 ASN A C 1
ATOM 1441 O O . ASN A 1 190 ? 2.567 14.125 -5.462 1.00 91.50 190 ASN A O 1
ATOM 1445 N N . ALA A 1 191 ? 0.462 14.763 -5.839 1.00 88.81 191 ALA A N 1
ATOM 1446 C CA . ALA A 1 191 ? 0.670 15.020 -7.266 1.00 88.81 191 ALA A CA 1
ATOM 1447 C C . ALA A 1 191 ? 1.748 16.085 -7.570 1.00 88.81 191 ALA A C 1
ATOM 1449 O O . ALA A 1 191 ? 2.305 16.084 -8.664 1.00 88.81 191 ALA A O 1
ATOM 1450 N N . LYS A 1 192 ? 2.046 16.993 -6.626 1.00 90.19 192 LYS A N 1
ATOM 1451 C CA . LYS A 1 192 ? 3.067 18.045 -6.802 1.00 90.19 192 LYS A CA 1
ATOM 1452 C C . LYS A 1 192 ? 4.490 17.555 -6.538 1.00 90.19 192 LYS A C 1
ATOM 1454 O O . LYS A 1 192 ? 5.433 18.158 -7.030 1.00 90.19 192 LYS A O 1
ATOM 1459 N N . ASP A 1 193 ? 4.630 16.495 -5.751 1.00 88.19 193 ASP A N 1
ATOM 1460 C CA . ASP A 1 193 ? 5.908 15.866 -5.419 1.00 88.19 193 ASP A CA 1
ATOM 1461 C C . ASP A 1 193 ? 5.667 14.367 -5.215 1.00 88.19 193 ASP A C 1
ATOM 1463 O O . ASP A 1 193 ? 5.576 13.877 -4.085 1.00 88.19 193 ASP A O 1
ATOM 1467 N N . PRO A 1 194 ? 5.430 13.627 -6.305 1.00 86.62 194 PRO A N 1
ATOM 1468 C CA . PRO A 1 194 ? 4.924 12.274 -6.181 1.00 86.62 194 PRO A CA 1
ATOM 1469 C C . PRO A 1 194 ? 6.014 11.263 -5.820 1.00 86.62 194 PRO A C 1
ATOM 1471 O O . PRO A 1 194 ? 5.686 10.186 -5.329 1.00 86.62 194 PRO A O 1
ATOM 1474 N N . GLU A 1 195 ? 7.285 11.608 -6.032 1.00 86.88 195 GLU A N 1
ATOM 1475 C CA . GLU A 1 195 ? 8.428 10.783 -5.647 1.00 86.88 195 GLU A CA 1
ATOM 1476 C C . GLU A 1 195 ? 8.781 10.959 -4.171 1.00 86.88 195 GLU A C 1
ATOM 1478 O O . GLU A 1 195 ? 8.926 9.952 -3.491 1.00 86.88 195 GLU A O 1
ATOM 1483 N N . ASN A 1 196 ? 8.874 12.188 -3.647 1.00 87.50 196 ASN A N 1
ATOM 1484 C CA . ASN A 1 196 ? 9.336 12.421 -2.269 1.00 87.50 196 ASN A CA 1
ATOM 1485 C C . ASN A 1 196 ? 8.203 12.731 -1.284 1.00 87.50 196 ASN A C 1
ATOM 1487 O O . ASN A 1 196 ? 8.367 12.563 -0.076 1.00 87.50 196 ASN A O 1
ATOM 1491 N N . GLY A 1 197 ? 7.052 13.170 -1.789 1.00 88.12 197 GLY A N 1
ATOM 1492 C CA . GLY A 1 197 ? 5.912 13.613 -0.996 1.00 88.12 197 GLY A CA 1
ATOM 1493 C C . GLY A 1 197 ? 4.760 12.616 -0.931 1.00 88.12 197 GLY A C 1
ATOM 1494 O O . GLY A 1 197 ? 3.716 12.963 -0.387 1.00 88.12 197 GLY A O 1
ATOM 1495 N N . SER A 1 198 ? 4.908 11.415 -1.492 1.00 93.12 198 SER A N 1
ATOM 1496 C CA . SER A 1 198 ? 3.901 10.349 -1.427 1.00 93.12 198 SER A CA 1
ATOM 1497 C C . SER A 1 198 ? 4.326 9.253 -0.457 1.00 93.12 198 SER A C 1
ATOM 1499 O O . SER A 1 198 ? 5.514 9.022 -0.248 1.00 93.12 198 SER A O 1
ATOM 1501 N N . HIS A 1 199 ? 3.354 8.565 0.137 1.00 96.38 199 HIS A N 1
ATOM 1502 C CA . HIS A 1 199 ? 3.622 7.412 0.988 1.00 96.38 199 HIS A CA 1
ATOM 1503 C C . HIS A 1 199 ? 2.423 6.472 1.048 1.00 96.38 199 HIS A C 1
ATOM 1505 O O . HIS A 1 199 ? 1.273 6.870 0.844 1.00 96.38 199 HIS A O 1
ATOM 1511 N N . VAL A 1 200 ? 2.694 5.212 1.366 1.00 97.94 200 VAL A N 1
ATOM 1512 C CA . VAL A 1 200 ? 1.667 4.191 1.542 1.00 97.94 200 VAL A CA 1
ATOM 1513 C C . VAL A 1 200 ? 2.051 3.243 2.667 1.00 97.94 200 VAL A C 1
ATOM 1515 O O . VAL A 1 200 ? 3.212 2.853 2.799 1.00 97.94 200 VAL A O 1
ATOM 1518 N N . THR A 1 201 ? 1.063 2.858 3.469 1.00 98.38 201 THR A N 1
ATOM 1519 C CA . THR A 1 201 ? 1.210 1.828 4.500 1.00 98.38 201 THR A CA 1
ATOM 1520 C C . THR A 1 201 ? 0.195 0.714 4.281 1.00 98.38 201 THR A C 1
ATOM 1522 O O . THR A 1 201 ? -0.913 0.947 3.793 1.00 98.38 201 THR A O 1
ATOM 1525 N N . LEU A 1 202 ? 0.566 -0.507 4.658 1.00 98.81 202 LEU A N 1
ATOM 1526 C CA . LEU A 1 202 ? -0.340 -1.647 4.707 1.00 98.81 202 LEU A CA 1
ATOM 1527 C C . LEU A 1 202 ? -0.957 -1.730 6.108 1.00 98.81 202 LEU A C 1
ATOM 1529 O O . LEU A 1 202 ? -0.254 -1.769 7.123 1.00 98.81 202 LEU A O 1
ATOM 1533 N N . PHE A 1 203 ? -2.283 -1.750 6.164 1.00 98.88 203 PHE A N 1
ATOM 1534 C CA . PHE A 1 203 ? -3.047 -1.839 7.395 1.00 98.88 203 PHE A CA 1
ATOM 1535 C C . PHE A 1 203 ? -3.005 -3.270 7.938 1.00 98.88 203 PHE A C 1
ATOM 1537 O O . PHE A 1 203 ? -3.408 -4.221 7.275 1.00 98.88 203 PHE A O 1
ATOM 1544 N N . GLY A 1 204 ? -2.518 -3.427 9.166 1.00 98.44 204 GLY A N 1
ATOM 1545 C CA . GLY A 1 204 ? -2.391 -4.706 9.863 1.00 98.44 204 GLY A CA 1
ATOM 1546 C C . GLY A 1 204 ? -3.497 -5.020 10.865 1.00 98.44 204 GLY A C 1
ATOM 1547 O O . GLY A 1 204 ? -3.479 -6.092 11.461 1.00 98.44 204 GLY A O 1
ATOM 1548 N N . GLY A 1 205 ? -4.431 -4.093 11.083 1.00 98.00 205 GLY A N 1
ATOM 1549 C CA . GLY A 1 205 ? -5.457 -4.189 12.122 1.00 98.00 205 GLY A CA 1
ATOM 1550 C C . GLY A 1 205 ? -5.374 -3.060 13.149 1.00 98.00 205 GLY A C 1
ATOM 1551 O O . GLY A 1 205 ? -4.299 -2.519 13.427 1.00 98.00 205 GLY A O 1
ATOM 1552 N N . TRP A 1 206 ? -6.525 -2.712 13.725 1.00 98.44 206 TRP A N 1
ATOM 1553 C CA . TRP A 1 206 ? -6.624 -1.779 14.848 1.00 98.44 206 TRP A CA 1
ATOM 1554 C C . TRP A 1 206 ? -5.917 -2.343 16.086 1.00 98.44 206 TRP A C 1
ATOM 1556 O O . TRP A 1 206 ? -6.001 -3.540 16.360 1.00 98.44 206 TRP A O 1
ATOM 1566 N N . THR A 1 207 ? -5.229 -1.492 16.848 1.00 97.88 207 THR A N 1
ATOM 1567 C CA . THR A 1 207 ? -4.551 -1.927 18.086 1.00 97.88 207 THR A CA 1
ATOM 1568 C C . THR A 1 207 ? -5.535 -2.238 19.209 1.00 97.88 207 THR A C 1
ATOM 1570 O O . THR A 1 207 ? -5.254 -3.063 20.073 1.00 97.88 207 THR A O 1
ATOM 1573 N N . ASP A 1 208 ? -6.691 -1.580 19.189 1.00 94.94 208 ASP A N 1
ATOM 1574 C CA . ASP A 1 208 ? -7.758 -1.681 20.176 1.00 94.94 208 ASP A CA 1
ATOM 1575 C C . ASP A 1 208 ? -9.084 -1.161 19.581 1.00 94.94 208 ASP A C 1
ATOM 1577 O O . ASP A 1 208 ? -9.144 -0.646 18.457 1.00 94.94 208 ASP A O 1
ATOM 1581 N N . SER A 1 209 ? -10.164 -1.277 20.353 1.00 95.56 209 SER A N 1
ATOM 1582 C CA . SER A 1 209 ? -11.510 -0.889 19.931 1.00 95.56 209 SER A CA 1
ATOM 1583 C C . SER A 1 209 ? -11.709 0.620 19.749 1.00 95.56 209 SER A C 1
ATOM 1585 O O . SER A 1 209 ? -12.721 1.009 19.172 1.00 95.56 209 SER A O 1
ATOM 1587 N N . SER A 1 210 ? -10.784 1.482 20.198 1.00 96.69 210 SER A N 1
ATOM 1588 C CA . SER A 1 210 ? -10.884 2.935 19.984 1.00 96.69 210 SER A CA 1
ATOM 1589 C C . SER A 1 210 ? -10.645 3.331 18.525 1.00 96.69 210 SER A C 1
ATOM 1591 O O . SER A 1 210 ? -11.021 4.430 18.118 1.00 96.69 210 SER A O 1
ATOM 1593 N N . ARG A 1 211 ? -10.012 2.453 17.728 1.00 97.69 211 ARG A N 1
ATOM 1594 C CA . ARG A 1 211 ? -9.671 2.699 16.314 1.00 97.69 211 ARG A CA 1
ATOM 1595 C C . ARG A 1 211 ? -8.933 4.032 16.098 1.00 97.69 211 ARG A C 1
ATOM 1597 O O . ARG A 1 211 ? -9.167 4.752 15.119 1.00 97.69 211 ARG A O 1
ATOM 1604 N N . THR A 1 212 ? -8.060 4.387 17.042 1.00 97.56 212 THR A N 1
ATOM 1605 C CA . THR A 1 212 ? -7.205 5.588 16.984 1.00 97.56 212 THR A CA 1
ATOM 1606 C C . THR A 1 212 ? -5.792 5.275 16.498 1.00 97.56 212 THR A C 1
ATOM 1608 O O . THR A 1 212 ? -5.114 6.151 15.960 1.00 97.56 212 THR A O 1
ATOM 1611 N N . ARG A 1 213 ? -5.357 4.018 16.639 1.00 98.50 213 ARG A N 1
ATOM 1612 C CA . ARG A 1 213 ? -4.072 3.499 16.169 1.00 98.50 213 ARG A CA 1
ATOM 1613 C C . ARG A 1 213 ? -4.252 2.149 15.495 1.00 98.50 213 ARG A C 1
ATOM 1615 O O . ARG A 1 213 ? -5.123 1.364 15.865 1.00 98.50 213 ARG A O 1
ATOM 1622 N N . TYR A 1 214 ? -3.403 1.873 14.521 1.00 98.62 214 TYR A N 1
ATOM 1623 C CA . TYR A 1 214 ? -3.353 0.597 13.824 1.00 98.62 214 TYR A CA 1
ATOM 1624 C C . TYR A 1 214 ? -1.920 0.099 13.742 1.00 98.62 214 TYR A C 1
ATOM 1626 O O . TYR A 1 214 ? -0.966 0.861 13.896 1.00 98.62 214 TYR A O 1
ATOM 1634 N N . THR A 1 215 ? -1.769 -1.192 13.501 1.00 98.69 215 THR A N 1
ATOM 1635 C CA . THR A 1 215 ? -0.473 -1.777 13.193 1.00 98.69 215 THR A CA 1
ATOM 1636 C C . THR A 1 215 ? -0.163 -1.509 11.725 1.00 98.69 215 THR A C 1
ATOM 1638 O O . THR A 1 215 ? -0.779 -2.114 10.854 1.00 98.69 215 THR A O 1
ATOM 1641 N N . ALA A 1 216 ? 0.748 -0.586 11.436 1.00 98.56 216 ALA A N 1
ATOM 1642 C CA . ALA A 1 216 ? 1.202 -0.297 10.080 1.00 98.56 216 ALA A CA 1
ATOM 1643 C C . ALA A 1 216 ? 2.367 -1.216 9.714 1.00 98.56 216 ALA A C 1
ATOM 1645 O O . ALA A 1 216 ? 3.326 -1.306 10.482 1.00 98.56 216 ALA A O 1
ATOM 1646 N N . TYR A 1 217 ? 2.303 -1.844 8.542 1.00 98.75 217 TYR A N 1
ATOM 1647 C CA . TYR A 1 217 ? 3.468 -2.425 7.881 1.00 98.75 217 TYR A CA 1
ATOM 1648 C C . TYR A 1 217 ? 3.905 -1.501 6.753 1.00 98.75 217 TYR A C 1
ATOM 1650 O O . TYR A 1 217 ? 3.080 -1.073 5.944 1.00 98.75 217 TYR A O 1
ATOM 1658 N N . GLU A 1 218 ? 5.192 -1.190 6.687 1.00 97.75 218 GLU A N 1
ATOM 1659 C CA . GLU A 1 218 ? 5.700 -0.258 5.687 1.00 97.75 218 GLU A CA 1
ATOM 1660 C C . GLU A 1 218 ? 7.183 -0.468 5.398 1.00 97.75 218 GLU A C 1
ATOM 1662 O O . GLU A 1 218 ? 7.957 -0.917 6.250 1.00 97.75 218 GLU A O 1
ATOM 1667 N N . GLN A 1 219 ? 7.577 -0.075 4.190 1.00 97.69 219 GLN A N 1
ATOM 1668 C CA . GLN A 1 219 ? 8.966 0.049 3.785 1.00 97.69 219 GLN A CA 1
ATOM 1669 C C . GLN A 1 219 ? 9.372 1.517 3.870 1.00 97.69 219 GLN A C 1
ATOM 1671 O O . GLN A 1 219 ? 8.946 2.353 3.076 1.00 97.69 219 GLN A O 1
ATOM 1676 N N . THR A 1 220 ? 10.196 1.824 4.862 1.00 94.44 220 THR A N 1
ATOM 1677 C CA . THR A 1 220 ? 10.738 3.157 5.140 1.00 94.44 220 THR A CA 1
ATOM 1678 C C . THR A 1 220 ? 12.179 3.005 5.617 1.00 94.44 220 THR A C 1
ATOM 1680 O O . THR A 1 220 ? 12.636 1.894 5.886 1.00 94.44 220 THR A O 1
ATOM 1683 N N . ARG A 1 221 ? 12.934 4.098 5.706 1.00 92.81 221 ARG A N 1
ATOM 1684 C CA . ARG A 1 221 ? 14.310 4.038 6.209 1.00 92.81 221 ARG A CA 1
ATOM 1685 C C . ARG A 1 221 ? 14.329 3.636 7.697 1.00 92.81 221 ARG A C 1
ATOM 1687 O O . ARG A 1 221 ? 13.516 4.141 8.469 1.00 92.81 221 ARG A O 1
ATOM 1694 N N . PRO A 1 222 ? 15.282 2.792 8.138 1.00 95.44 222 PRO A N 1
ATOM 1695 C CA . PRO A 1 222 ? 16.324 2.132 7.342 1.00 95.44 222 PRO A CA 1
ATOM 1696 C C . PRO A 1 222 ? 15.881 0.820 6.665 1.00 95.44 222 PRO A C 1
ATOM 1698 O O . PRO A 1 222 ? 16.540 0.381 5.726 1.00 95.44 222 PRO A O 1
ATOM 1701 N N . ALA A 1 223 ? 14.805 0.183 7.126 1.00 96.94 223 ALA A N 1
ATOM 1702 C CA . ALA A 1 223 ? 14.337 -1.120 6.654 1.00 96.94 223 ALA A CA 1
ATOM 1703 C C . ALA A 1 223 ? 12.828 -1.290 6.888 1.00 96.94 223 ALA A C 1
ATOM 1705 O O . ALA A 1 223 ? 12.215 -0.492 7.605 1.00 96.94 223 ALA A O 1
ATOM 1706 N N . THR A 1 224 ? 12.239 -2.357 6.335 1.00 97.94 224 THR A N 1
ATOM 1707 C CA . THR A 1 224 ? 10.835 -2.715 6.584 1.00 97.94 224 THR A CA 1
ATOM 1708 C C . THR A 1 224 ? 10.548 -2.757 8.079 1.00 97.94 224 THR A C 1
ATOM 1710 O O . THR A 1 224 ? 11.305 -3.349 8.854 1.00 97.94 224 THR A O 1
ATOM 1713 N N . ARG A 1 225 ? 9.426 -2.167 8.490 1.00 97.62 225 ARG A N 1
ATOM 1714 C CA . ARG A 1 225 ? 9.012 -2.145 9.894 1.00 97.62 225 ARG A CA 1
ATOM 1715 C C . ARG A 1 225 ? 7.520 -2.380 10.064 1.00 97.62 225 ARG A C 1
ATOM 1717 O O . ARG A 1 225 ? 6.722 -2.159 9.154 1.00 97.62 225 ARG A O 1
ATOM 1724 N N . LYS A 1 226 ? 7.170 -2.803 11.278 1.00 97.69 226 LYS A N 1
ATOM 1725 C CA . LYS A 1 226 ? 5.806 -2.942 11.779 1.00 97.69 226 LYS A CA 1
ATOM 1726 C C . LYS A 1 226 ? 5.689 -2.105 13.048 1.00 97.69 226 LYS A C 1
ATOM 1728 O O . LYS A 1 226 ? 6.448 -2.334 13.988 1.00 97.69 226 LYS A O 1
ATOM 1733 N N . GLN A 1 227 ? 4.782 -1.133 13.081 1.00 97.25 227 GLN A N 1
ATOM 1734 C CA . GLN A 1 227 ? 4.667 -0.195 14.203 1.00 97.25 227 GLN A CA 1
ATOM 1735 C C . GLN A 1 227 ? 3.212 0.206 14.466 1.00 97.25 227 GLN A C 1
ATOM 1737 O O . GLN A 1 227 ? 2.410 0.316 13.544 1.00 97.25 227 GLN A O 1
ATOM 1742 N N . ALA A 1 228 ? 2.875 0.460 15.734 1.00 98.06 228 ALA A N 1
ATOM 1743 C CA . ALA A 1 228 ? 1.619 1.110 16.093 1.00 98.06 228 ALA A CA 1
ATOM 1744 C C . ALA A 1 228 ? 1.631 2.589 15.655 1.00 98.06 228 ALA A C 1
ATOM 1746 O O . ALA A 1 228 ? 2.369 3.408 16.212 1.00 98.06 228 ALA A O 1
ATOM 1747 N N . THR A 1 229 ? 0.777 2.929 14.697 1.00 97.94 229 THR A N 1
ATOM 1748 C CA . THR A 1 229 ? 0.730 4.224 14.005 1.00 97.94 229 THR A CA 1
ATOM 1749 C C . THR A 1 229 ? -0.625 4.899 14.240 1.00 97.94 229 THR A C 1
ATOM 1751 O O . THR A 1 229 ? -1.650 4.213 14.200 1.00 97.94 229 THR A O 1
ATOM 1754 N N . PRO A 1 230 ? -0.675 6.217 14.523 1.00 98.12 230 PRO A N 1
ATOM 1755 C CA . PRO A 1 230 ? -1.933 6.948 14.640 1.00 98.12 230 PRO A CA 1
ATOM 1756 C C . PRO A 1 230 ? -2.682 6.948 13.310 1.00 98.12 230 PRO A C 1
ATOM 1758 O O . PRO A 1 230 ? -2.081 7.070 12.244 1.00 98.12 230 PRO A O 1
ATOM 1761 N N . TYR A 1 231 ? -4.004 6.833 13.369 1.00 97.50 231 TYR A N 1
ATOM 1762 C CA . TYR A 1 231 ? -4.824 6.942 12.173 1.00 97.50 231 TYR A CA 1
ATOM 1763 C C . TYR A 1 231 ? -4.944 8.407 11.716 1.00 97.50 231 TYR A C 1
ATOM 1765 O O . TYR A 1 231 ? -5.263 9.281 12.520 1.00 97.50 231 TYR A O 1
ATOM 1773 N N . ALA A 1 232 ? -4.762 8.721 10.434 1.00 95.94 232 ALA A N 1
ATOM 1774 C CA . ALA A 1 232 ? -4.402 7.820 9.337 1.00 95.94 232 ALA A CA 1
ATOM 1775 C C . ALA A 1 232 ? -2.878 7.630 9.182 1.00 95.94 232 ALA A C 1
ATOM 1777 O O . ALA A 1 232 ? -2.424 6.545 8.810 1.00 95.94 232 ALA A O 1
ATOM 1778 N N . TYR A 1 233 ? -2.097 8.660 9.522 1.00 96.81 233 TYR A N 1
ATOM 1779 C CA . TYR A 1 233 ? -0.639 8.611 9.633 1.00 96.81 233 TYR A CA 1
ATOM 1780 C C . TYR A 1 233 ? -0.132 9.767 10.518 1.00 96.81 233 TYR A C 1
ATOM 1782 O O . TYR A 1 233 ? -0.909 10.640 10.910 1.00 96.81 233 TYR A O 1
ATOM 1790 N N . TRP A 1 234 ? 1.164 9.790 10.845 1.00 94.50 234 TRP A N 1
ATOM 1791 C CA . TRP A 1 234 ? 1.768 10.822 11.706 1.00 94.50 234 TRP A CA 1
ATOM 1792 C C . TRP A 1 234 ? 1.701 12.232 11.105 1.00 94.50 234 TRP A C 1
ATOM 1794 O O . TRP A 1 234 ? 1.465 13.205 11.817 1.00 94.50 234 TRP A O 1
ATOM 1804 N N . THR A 1 235 ? 1.903 12.334 9.794 1.00 91.69 235 THR A N 1
ATOM 1805 C CA . THR A 1 235 ? 1.895 13.579 9.019 1.00 91.69 235 THR A CA 1
ATOM 1806 C C . THR A 1 235 ? 0.938 13.439 7.841 1.00 91.69 235 THR A C 1
ATOM 1808 O O . THR A 1 235 ? 0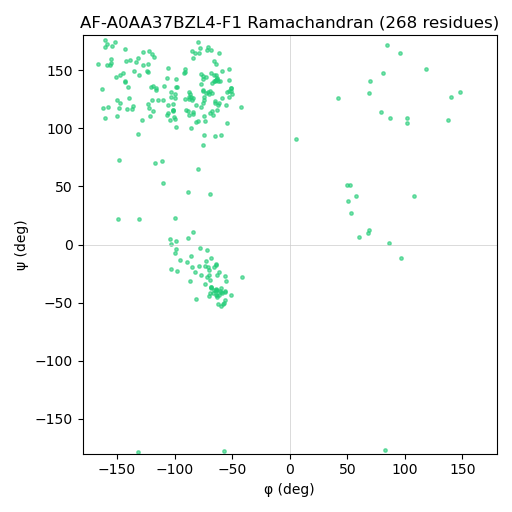.649 12.327 7.402 1.00 91.69 235 THR A O 1
ATOM 1811 N N . ASN A 1 236 ? 0.396 14.561 7.352 1.00 91.94 236 ASN A N 1
ATOM 1812 C CA . ASN A 1 236 ? -0.572 14.593 6.244 1.00 91.94 236 ASN A CA 1
ATOM 1813 C C . ASN A 1 236 ? -1.795 13.680 6.462 1.00 91.94 236 ASN A C 1
ATOM 1815 O O . ASN A 1 236 ? -2.409 13.217 5.508 1.00 91.94 236 ASN A O 1
ATOM 1819 N N . SER A 1 237 ? -2.162 13.425 7.724 1.00 93.44 237 SER A N 1
ATOM 1820 C CA . SER A 1 237 ? -3.163 12.424 8.121 1.00 93.44 237 SER A CA 1
ATOM 1821 C C . SER A 1 237 ? -4.488 12.553 7.355 1.00 93.44 237 SER A C 1
ATOM 1823 O O . SER A 1 237 ? -5.009 11.566 6.850 1.00 93.44 237 SER A O 1
ATOM 1825 N N . ALA A 1 238 ? -4.996 13.775 7.163 1.00 94.69 238 ALA A N 1
ATOM 1826 C CA . ALA A 1 238 ? -6.240 14.018 6.423 1.00 94.69 238 ALA A CA 1
ATOM 1827 C C . ALA A 1 238 ? -6.179 13.627 4.930 1.00 94.69 238 ALA A C 1
ATOM 1829 O O . ALA A 1 238 ? -7.217 13.494 4.285 1.00 94.69 238 ALA A O 1
ATOM 1830 N N . GLN A 1 239 ? -4.978 13.455 4.376 1.00 95.81 239 GLN A N 1
ATOM 1831 C CA . GLN A 1 239 ? -4.738 13.114 2.974 1.00 95.81 239 GLN A CA 1
ATOM 1832 C C . GLN A 1 239 ? -4.453 11.622 2.763 1.00 95.81 239 GLN A C 1
ATOM 1834 O O . GLN A 1 239 ? -4.389 11.184 1.617 1.00 95.81 239 GLN A O 1
ATOM 1839 N N . PHE A 1 240 ? -4.296 10.839 3.836 1.00 97.44 240 PHE A N 1
ATOM 1840 C CA . PHE A 1 240 ? -4.200 9.386 3.748 1.00 97.44 240 PHE A CA 1
ATOM 1841 C C . PHE A 1 240 ? -5.592 8.779 3.641 1.00 97.44 240 PHE A C 1
ATOM 1843 O O . PHE A 1 240 ? -6.443 8.933 4.519 1.00 97.44 240 PHE A O 1
ATOM 1850 N N . LEU A 1 241 ? -5.817 8.071 2.544 1.00 98.19 241 LEU A N 1
ATOM 1851 C CA . LEU A 1 241 ? -7.125 7.576 2.161 1.00 98.19 241 LEU A CA 1
ATOM 1852 C C . LEU A 1 241 ? -7.116 6.035 2.153 1.00 98.19 241 LEU A C 1
ATOM 1854 O O . LEU A 1 241 ? -6.180 5.456 1.602 1.00 98.19 241 LEU A O 1
ATOM 1858 N N . PRO A 1 242 ? -8.117 5.359 2.753 1.00 98.50 242 PRO A N 1
ATOM 1859 C CA . PRO A 1 242 ? -8.179 3.895 2.776 1.00 98.50 242 PRO A CA 1
ATOM 1860 C C . PRO A 1 242 ? -8.494 3.279 1.408 1.00 98.50 242 PRO A C 1
ATOM 1862 O O . PRO A 1 242 ? -9.480 3.668 0.785 1.00 98.50 242 PRO A O 1
ATOM 1865 N N . TYR A 1 243 ? -7.731 2.280 0.967 1.00 98.69 243 TYR A N 1
ATOM 1866 C CA . TYR A 1 243 ? -8.028 1.513 -0.247 1.00 98.69 243 TYR A CA 1
ATOM 1867 C C . TYR A 1 243 ? -7.956 0.007 -0.008 1.00 98.69 243 TYR A C 1
ATOM 1869 O O . TYR A 1 243 ? -7.118 -0.480 0.750 1.00 98.69 243 TYR A O 1
ATOM 1877 N N . ARG A 1 244 ? -8.813 -0.726 -0.713 1.00 98.56 244 ARG A N 1
ATOM 1878 C CA . ARG A 1 244 ? -8.876 -2.185 -0.726 1.00 98.56 244 ARG A CA 1
ATOM 1879 C C . ARG A 1 244 ? -8.384 -2.730 -2.054 1.00 98.56 244 ARG A C 1
ATOM 1881 O O . ARG A 1 244 ? -8.749 -2.213 -3.104 1.00 98.56 244 ARG A O 1
ATOM 1888 N N . TYR A 1 245 ? -7.580 -3.783 -2.014 1.00 98.25 245 TYR A N 1
ATOM 1889 C CA . TYR A 1 245 ? -7.128 -4.462 -3.223 1.00 98.25 245 TYR A CA 1
ATOM 1890 C C . TYR A 1 245 ? -8.286 -5.176 -3.933 1.00 98.25 245 TYR A C 1
ATOM 1892 O O . TYR A 1 245 ? -9.008 -5.951 -3.307 1.00 98.25 245 TYR A O 1
ATOM 1900 N N . ARG A 1 246 ? -8.442 -4.959 -5.246 1.00 97.19 246 ARG A N 1
ATOM 1901 C CA . ARG A 1 246 ? -9.535 -5.551 -6.044 1.00 97.19 246 ARG A CA 1
ATOM 1902 C C . ARG A 1 246 ? -9.390 -7.057 -6.256 1.00 97.19 246 ARG A C 1
ATOM 1904 O O . ARG A 1 246 ? -10.379 -7.723 -6.530 1.00 97.19 246 ARG A O 1
ATOM 1911 N N . GLY A 1 247 ? -8.177 -7.595 -6.137 1.00 95.62 247 GLY A N 1
ATOM 1912 C CA . GLY A 1 247 ? -7.912 -9.030 -6.265 1.00 95.62 247 GLY A CA 1
ATOM 1913 C C . GLY A 1 247 ? -8.138 -9.816 -4.974 1.00 95.62 247 GLY A C 1
ATOM 1914 O O . GLY A 1 247 ? -7.723 -10.966 -4.891 1.00 95.62 247 GLY A O 1
ATOM 1915 N N . LEU A 1 248 ? -8.746 -9.233 -3.938 1.00 95.31 248 LEU A N 1
ATOM 1916 C CA . LEU A 1 248 ? -9.139 -10.007 -2.762 1.00 95.31 248 LEU A CA 1
ATOM 1917 C C . LEU A 1 248 ? -10.251 -10.990 -3.142 1.00 95.31 248 LEU A C 1
ATOM 1919 O O . LEU A 1 248 ? -11.379 -10.593 -3.422 1.00 95.31 248 LEU A O 1
ATOM 1923 N N . ALA A 1 249 ? -9.935 -12.284 -3.129 1.00 85.19 249 ALA A N 1
ATOM 1924 C CA . ALA A 1 249 ? -10.951 -13.319 -3.194 1.00 85.19 249 ALA A CA 1
ATOM 1925 C C . ALA A 1 249 ? -11.747 -13.263 -1.883 1.00 85.19 249 ALA A C 1
ATOM 1927 O O . ALA A 1 249 ? -11.178 -13.483 -0.811 1.00 85.19 249 ALA A O 1
ATOM 1928 N N . GLU A 1 250 ? -13.041 -12.928 -1.941 1.00 58.69 250 GLU A N 1
ATOM 1929 C CA . GLU A 1 250 ? -13.894 -12.937 -0.748 1.00 58.69 250 GLU A CA 1
ATOM 1930 C C . GLU A 1 250 ? -14.029 -14.377 -0.228 1.00 58.69 250 GLU A C 1
ATOM 1932 O O . GLU A 1 250 ? -14.892 -15.148 -0.645 1.00 58.69 250 GLU A O 1
ATOM 1937 N N . GLY A 1 251 ? -13.160 -14.753 0.708 1.00 46.81 251 GLY A N 1
ATOM 1938 C CA . GLY A 1 251 ? -13.368 -15.896 1.582 1.00 46.81 251 GLY A CA 1
ATOM 1939 C C . GLY A 1 251 ? -14.408 -15.518 2.630 1.00 46.81 251 GLY A C 1
ATOM 1940 O O . GLY A 1 251 ? -14.061 -14.890 3.622 1.00 46.81 251 GLY A O 1
ATOM 1941 N N . GLY A 1 252 ? -15.677 -15.846 2.359 1.00 39.69 252 GLY A N 1
ATOM 1942 C CA . GLY A 1 252 ? -16.848 -15.774 3.247 1.00 39.69 252 GLY A CA 1
ATOM 1943 C C . GLY A 1 252 ? -16.634 -15.147 4.630 1.00 39.69 252 GLY A C 1
ATOM 1944 O O . GLY A 1 252 ? -16.338 -15.845 5.594 1.00 39.69 252 GLY A O 1
ATOM 1945 N N . GLY A 1 253 ? -16.840 -13.834 4.732 1.00 39.94 253 GLY A N 1
ATOM 1946 C CA . GLY A 1 253 ? -16.651 -13.095 5.984 1.00 39.94 253 GLY A CA 1
ATOM 1947 C C . GLY A 1 253 ? -17.571 -11.891 6.153 1.00 39.94 253 GLY A C 1
ATOM 1948 O O . GLY A 1 253 ? -17.266 -10.991 6.926 1.00 39.94 253 GLY A O 1
ATOM 1949 N N . ARG A 1 254 ? -18.713 -11.852 5.458 1.00 39.81 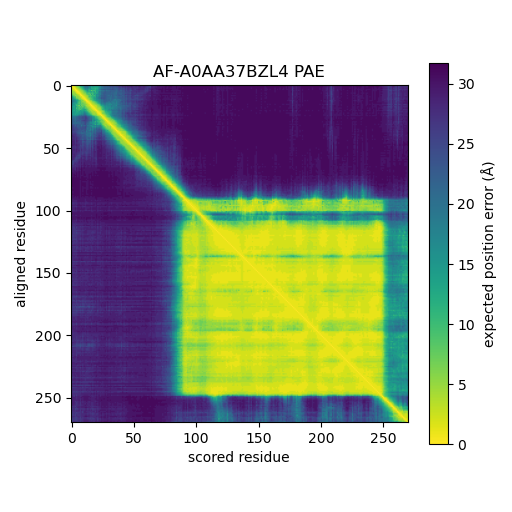254 ARG A N 1
ATOM 1950 C CA . ARG A 1 254 ? -19.816 -10.968 5.855 1.00 39.81 254 ARG A CA 1
ATOM 1951 C C . ARG A 1 254 ? -20.427 -11.605 7.106 1.00 39.81 254 ARG A C 1
ATOM 1953 O O . ARG A 1 254 ? -21.055 -12.648 6.970 1.00 39.81 254 ARG A O 1
ATOM 1960 N N . ASN A 1 255 ? -20.182 -11.013 8.281 1.00 36.38 255 ASN A N 1
ATOM 1961 C CA . ASN A 1 255 ? -20.557 -11.445 9.651 1.00 36.38 255 ASN A CA 1
ATOM 1962 C C . ASN A 1 255 ? -19.406 -11.966 10.539 1.00 36.38 255 ASN A C 1
ATOM 1964 O O . ASN A 1 255 ? -19.582 -12.922 11.291 1.00 36.38 255 ASN A O 1
ATOM 1968 N N . ALA A 1 256 ? -18.243 -11.320 10.514 1.00 41.59 256 ALA A N 1
ATOM 1969 C CA . ALA A 1 256 ? -17.370 -11.304 11.686 1.00 41.59 256 ALA A CA 1
ATOM 1970 C C . ALA A 1 256 ? -17.271 -9.855 12.159 1.00 41.59 256 ALA A C 1
ATOM 1972 O O . ALA A 1 256 ? -17.085 -8.962 11.336 1.00 41.59 256 ALA A O 1
ATOM 1973 N N . ASP A 1 257 ? -17.395 -9.615 13.460 1.00 40.78 257 ASP A N 1
ATOM 1974 C CA . ASP A 1 257 ? -17.434 -8.292 14.096 1.00 40.78 257 ASP A CA 1
ATOM 1975 C C . ASP A 1 257 ? -16.082 -7.542 14.041 1.00 40.78 257 ASP A C 1
ATOM 1977 O O . ASP A 1 257 ? -15.619 -6.974 15.029 1.00 40.78 257 ASP A O 1
ATOM 1981 N N . GLY A 1 258 ? -15.394 -7.561 12.893 1.00 46.06 258 GLY A N 1
ATOM 1982 C CA . GLY A 1 258 ? -14.169 -6.815 12.596 1.00 46.06 258 GLY A CA 1
ATOM 1983 C C . GLY A 1 258 ? -12.974 -7.127 13.499 1.00 46.06 258 GLY A C 1
ATOM 1984 O O . GLY A 1 258 ? -11.949 -6.456 13.406 1.00 46.06 258 GLY A O 1
ATOM 1985 N N . TYR A 1 259 ? -13.085 -8.124 14.374 1.00 42.16 259 TYR A N 1
ATOM 1986 C CA . TYR A 1 259 ? -12.052 -8.519 15.316 1.00 42.16 259 TYR A CA 1
ATOM 1987 C C . TYR A 1 259 ? -11.809 -10.021 15.187 1.00 42.16 259 TYR A C 1
ATOM 1989 O O . TYR A 1 259 ? -12.607 -10.816 15.687 1.00 42.16 259 TYR A O 1
ATOM 1997 N N . PRO A 1 260 ? -10.682 -10.459 14.599 1.00 50.66 260 PRO A N 1
ATOM 1998 C CA . PRO A 1 260 ? -10.168 -11.764 14.953 1.00 50.66 260 PRO A CA 1
ATOM 1999 C C . PRO A 1 260 ? -9.830 -11.659 16.440 1.00 50.66 260 PRO A C 1
ATOM 2001 O O . PRO A 1 260 ? -9.009 -10.833 16.851 1.00 50.66 260 PRO A O 1
ATOM 2004 N N . GLY A 1 261 ? -10.529 -12.427 17.272 1.00 40.66 261 GLY A N 1
ATOM 2005 C CA . GLY A 1 261 ? -10.215 -12.498 18.689 1.00 40.66 261 GLY A CA 1
ATOM 2006 C C . GLY A 1 261 ? -8.732 -12.828 18.878 1.00 40.66 261 GLY A C 1
ATOM 2007 O O . GLY A 1 261 ? -8.108 -13.495 18.055 1.00 40.66 261 GLY A O 1
ATOM 2008 N N . ARG A 1 262 ? -8.159 -12.371 19.991 1.00 49.34 262 ARG A N 1
ATOM 2009 C CA . ARG A 1 262 ? -6.788 -12.670 20.454 1.00 49.34 262 ARG A CA 1
ATOM 2010 C C . ARG A 1 262 ? -6.344 -14.138 20.276 1.00 49.34 262 ARG A C 1
ATOM 2012 O O . ARG A 1 262 ? -5.159 -14.401 20.112 1.00 49.34 262 ARG A O 1
ATOM 2019 N N . GLU A 1 263 ? -7.288 -15.076 20.283 1.00 41.03 263 GLU A N 1
ATOM 2020 C CA . GLU A 1 263 ? -7.086 -16.515 20.068 1.00 41.03 263 GLU A CA 1
ATOM 2021 C C . GLU A 1 263 ? -6.688 -16.846 18.612 1.00 41.03 263 GLU A C 1
ATOM 2023 O O . GLU A 1 263 ? -5.770 -17.633 18.379 1.00 41.03 263 GLU A O 1
ATOM 2028 N N . THR A 1 264 ? -7.327 -16.201 17.627 1.00 45.81 264 THR A N 1
ATOM 2029 C CA . THR A 1 264 ? -7.034 -16.360 16.192 1.00 45.81 264 THR A CA 1
ATOM 2030 C C . THR A 1 264 ? -5.663 -15.777 15.854 1.00 45.81 264 THR A C 1
ATOM 2032 O O . THR A 1 264 ? -4.895 -16.382 15.110 1.00 45.81 264 THR A O 1
ATOM 2035 N N . TRP A 1 265 ? -5.300 -14.657 16.488 1.00 49.00 265 TRP A N 1
ATOM 2036 C CA . TRP A 1 265 ? -3.962 -14.072 16.374 1.00 49.00 265 TRP A CA 1
ATOM 2037 C C . TRP A 1 265 ? -2.879 -14.935 17.038 1.00 49.00 265 TRP A C 1
ATOM 2039 O O . TRP A 1 265 ? -1.793 -15.060 16.493 1.00 49.00 265 TRP A O 1
ATOM 2049 N N . ARG A 1 266 ? -3.129 -15.611 18.167 1.00 45.41 266 ARG A N 1
ATOM 2050 C CA . ARG A 1 266 ? -2.101 -16.509 18.737 1.00 45.41 266 ARG A CA 1
ATOM 2051 C C . ARG A 1 266 ? -1.770 -17.679 17.816 1.00 45.41 266 ARG A C 1
ATOM 2053 O O . ARG A 1 266 ? -0.601 -18.008 17.671 1.00 45.41 266 ARG A O 1
ATOM 2060 N N . ARG A 1 267 ? -2.766 -18.280 17.160 1.00 47.62 267 ARG A N 1
ATOM 2061 C CA . ARG A 1 267 ? -2.535 -19.420 16.253 1.00 47.62 267 ARG A CA 1
ATOM 2062 C C . ARG A 1 267 ? -1.807 -19.052 14.960 1.00 47.62 267 ARG A C 1
ATOM 2064 O O . ARG A 1 267 ? -1.154 -19.913 14.391 1.00 47.62 267 ARG A O 1
ATOM 2071 N N . LEU A 1 268 ? -1.922 -17.806 14.502 1.00 48.69 268 LEU A N 1
ATOM 2072 C CA . LEU A 1 268 ? -1.288 -17.339 13.263 1.00 48.69 268 LEU A CA 1
ATOM 2073 C C . LEU A 1 268 ? 0.137 -16.791 13.465 1.00 48.69 268 LEU A C 1
ATOM 2075 O O . LEU A 1 268 ? 0.859 -16.624 12.487 1.00 48.69 268 LEU A O 1
ATOM 2079 N N . PHE A 1 269 ? 0.537 -16.502 14.708 1.00 51.22 269 PHE A N 1
ATOM 2080 C CA . PHE A 1 269 ? 1.799 -15.823 15.039 1.00 51.22 269 PHE A CA 1
ATOM 2081 C C . PHE A 1 269 ? 2.615 -16.541 16.136 1.00 51.22 269 PHE A C 1
ATOM 2083 O O . PHE A 1 269 ? 3.438 -15.898 16.790 1.00 51.22 269 PHE A O 1
ATOM 2090 N N . SER A 1 270 ? 2.377 -17.845 16.344 1.00 37.84 270 SER A N 1
ATOM 2091 C CA . SER A 1 270 ? 3.242 -18.738 17.141 1.00 37.84 270 SER A CA 1
ATOM 2092 C C . SER A 1 270 ? 4.211 -19.495 16.243 1.00 37.84 270 SER A C 1
ATOM 2094 O O . SER A 1 270 ? 3.763 -19.922 15.156 1.00 37.84 270 SER A O 1
#

Sequence (270 aa):
MCAAFTTARERNGLRAFVREEFRPGAGRTRFRLSGGEFLAVRQKRRGALRRALVLAVATAAVACGHPASARAGEPFPSLGVPSQLRAETPGSPQGAPAPLYGPPGRPAGPPAVPPTTREAIIGRAEKWIRAKVPYAMSGYWSDGYRQDCSGFVSMAWNLDRSEWTGSLTSVAERISKDQLEPGDILLFHNAKDPENGSHVTLFGGWTDSSRTRYTAYEQTRPATRKQATPYAYWTNSAQFLPYRYRGLAEGGGRNADGYPGRETWRRLFS

InterPro domains:
  IPR000064 Endopeptidase, NLPC/P60 domain [PF00877] (133-203)
  IPR038765 Papain-like cysteine peptidase superfamily [SSF54001] (110-205)

Organism: NCBI:txid1886

Foldseek 3Di:
DDDDDDDWDDDDPDTDDDDDDDDDDDDDDDDDDDDDDDDDDDDDDDDDDDDDDDDDDDDDDDDDDDDDDDDDDDDDDDPDDPPPPDDDQPFQFADAWAAFQGDDDHDDDAWDQAADALLQLVVQLVVQAVVQAFRDRRDHDPRRFHLTFQSSLCRSSVIRTRHFLVRQCVQKDFDDLVPDAFSKKFWAADPVCRGRPTHMWGFHAAPDPVSQWTFTWGRGPGGTDTDTAGAPHPPPRVRGTIIDGPSYDPPDDPDDPRDPPPVNVVVSPD

Mean predicted aligned error: 18.21 Å

Solvent-accessible surface area (backbone atoms only — not comparable to full-atom values): 17396 Å² total; per-residue (Å²): 137,88,85,86,83,87,82,89,80,90,63,89,94,58,93,79,90,82,86,85,83,90,78,93,80,84,80,92,78,89,83,84,94,81,82,89,84,89,84,83,87,83,82,83,87,82,88,81,88,82,87,86,87,83,89,81,88,89,85,88,87,81,88,84,84,86,90,86,81,90,79,86,81,83,77,79,84,74,86,74,75,86,79,80,78,68,93,67,79,68,79,46,38,44,50,70,58,31,41,49,67,53,80,90,64,71,70,75,81,81,81,66,64,52,76,43,45,49,67,56,20,48,55,44,45,50,50,39,44,76,66,44,44,55,46,30,72,91,36,60,45,97,90,17,29,36,26,19,19,32,11,42,52,20,50,23,62,56,42,80,34,16,41,22,66,80,54,50,61,79,54,29,43,83,50,54,82,89,70,68,47,49,56,20,32,36,41,26,67,28,89,92,39,56,38,64,58,24,52,44,34,36,34,61,36,61,76,51,95,80,65,54,35,27,32,33,38,36,32,32,75,71,28,28,44,74,45,86,37,46,66,65,36,95,66,69,27,93,59,38,42,42,32,36,58,66,23,54,55,84,72,87,62,93,88,60,90,88,59,81,50,74,68,58,52,49,73,75,73,109